Protein AF-A0A940L3U6-F1 (afdb_monomer_lite)

pLDDT: mean 79.15, std 12.17, range [39.91, 93.69]

Sequence (191 aa):
ALVDNRSVLNLANWAHHLMRVGHKTNSAVISEDVLGKTLHYITNPPLFEKAQNIEFEDFCEAWKKIVFKLFGKNHDSEFQKIISELQWLNTQLKSEEKLERTAGFIPTIYLTQTEIDWTMAVQQAAEENLEMPKYPLSRGPQKPRLIDLYRTVQLYRIVQTTKLPEFIKHRDNIKATILDRCRGLLRDKAS

Structure (mmCIF, N/CA/C/O backbone):
data_AF-A0A940L3U6-F1
#
_entry.id   AF-A0A940L3U6-F1
#
loop_
_atom_site.group_PDB
_atom_site.id
_atom_site.type_symbol
_atom_site.label_atom_id
_atom_site.label_alt_id
_atom_site.label_comp_id
_atom_site.label_asym_id
_atom_site.label_entity_id
_atom_site.label_seq_id
_atom_site.pdbx_PDB_ins_code
_atom_site.Cartn_x
_atom_site.Cartn_y
_atom_site.Cartn_z
_atom_site.occupancy
_atom_site.B_iso_or_equiv
_atom_site.auth_seq_id
_atom_site.auth_comp_id
_atom_site.auth_asym_id
_atom_site.auth_atom_id
_atom_site.pdbx_PDB_model_num
ATOM 1 N N . ALA A 1 1 ? -21.958 9.021 -2.728 1.00 49.59 1 ALA A N 1
ATOM 2 C CA . ALA A 1 1 ? -22.062 7.592 -3.083 1.00 49.59 1 ALA A CA 1
ATOM 3 C C . ALA A 1 1 ? -21.870 6.789 -1.803 1.00 49.59 1 ALA A C 1
ATOM 5 O O . ALA A 1 1 ? -20.952 7.125 -1.066 1.00 49.59 1 ALA A O 1
ATOM 6 N N . LEU A 1 2 ? -22.736 5.817 -1.495 1.00 59.50 2 LEU A N 1
ATOM 7 C CA . LEU A 1 2 ? -22.517 4.930 -0.345 1.00 59.50 2 LEU A CA 1
ATOM 8 C C . LEU A 1 2 ? -21.296 4.055 -0.641 1.00 59.50 2 LEU A C 1
ATOM 10 O O . LEU A 1 2 ? -21.260 3.384 -1.672 1.00 59.50 2 LEU A O 1
ATOM 14 N N . VAL A 1 3 ? -20.290 4.104 0.229 1.00 64.25 3 VAL A N 1
ATOM 15 C CA . VAL A 1 3 ? -19.119 3.233 0.111 1.00 64.25 3 VAL A CA 1
ATOM 16 C C . VAL A 1 3 ? -19.552 1.816 0.477 1.00 64.25 3 VAL A C 1
ATOM 18 O O . VAL A 1 3 ? -20.099 1.582 1.551 1.00 64.25 3 VAL A O 1
ATOM 21 N N . ASP A 1 4 ? -19.336 0.876 -0.437 1.00 77.00 4 ASP A N 1
ATOM 22 C CA . ASP A 1 4 ? -19.675 -0.531 -0.243 1.00 77.00 4 ASP A CA 1
ATOM 23 C C . ASP A 1 4 ? -18.849 -1.150 0.905 1.00 77.00 4 ASP A C 1
ATOM 25 O O . ASP A 1 4 ? -17.617 -1.085 0.911 1.00 77.00 4 ASP A O 1
ATOM 29 N N . ASN A 1 5 ? -19.524 -1.795 1.863 1.00 74.00 5 ASN A N 1
ATOM 30 C CA . ASN A 1 5 ? -18.895 -2.423 3.031 1.00 74.00 5 ASN A CA 1
ATOM 31 C C . ASN A 1 5 ? -17.859 -3.488 2.646 1.00 74.00 5 ASN A C 1
ATOM 33 O O . ASN A 1 5 ? -16.851 -3.647 3.335 1.00 74.00 5 ASN A O 1
ATOM 37 N N . ARG A 1 6 ? -18.064 -4.203 1.533 1.00 73.56 6 ARG A N 1
ATOM 38 C CA . ARG A 1 6 ? -17.085 -5.187 1.054 1.00 73.56 6 ARG A CA 1
ATOM 39 C C . ARG A 1 6 ? -15.801 -4.507 0.582 1.00 73.56 6 ARG A C 1
ATOM 41 O O . ARG A 1 6 ? -14.710 -5.029 0.797 1.00 73.56 6 ARG A O 1
ATOM 48 N N . SER A 1 7 ? -15.921 -3.328 -0.020 1.00 74.12 7 SER A N 1
ATOM 49 C CA . SER A 1 7 ? -14.780 -2.510 -0.430 1.00 74.12 7 SER A CA 1
ATOM 50 C C . SER A 1 7 ? -13.989 -1.989 0.776 1.00 74.12 7 SER A C 1
ATOM 52 O O . SER A 1 7 ? -12.760 -2.028 0.749 1.00 74.12 7 SER A O 1
ATOM 54 N N . VAL A 1 8 ? -14.674 -1.601 1.859 1.00 79.12 8 VAL A N 1
ATOM 55 C CA . VAL A 1 8 ? -14.033 -1.219 3.132 1.00 79.12 8 VAL A CA 1
ATOM 56 C C . VAL A 1 8 ? -13.253 -2.387 3.737 1.00 79.12 8 VAL A C 1
ATOM 58 O O . VAL A 1 8 ? -12.093 -2.219 4.109 1.00 79.12 8 VAL A O 1
ATOM 61 N N . LEU A 1 9 ? -13.859 -3.576 3.786 1.00 78.25 9 LEU A N 1
ATOM 62 C CA . LEU A 1 9 ? -13.222 -4.771 4.341 1.00 78.25 9 LEU A CA 1
ATOM 63 C C . LEU A 1 9 ? -11.972 -5.174 3.543 1.00 78.25 9 LEU A C 1
ATOM 65 O O . LEU A 1 9 ? -10.916 -5.416 4.119 1.00 78.25 9 LEU A O 1
ATOM 69 N N . ASN A 1 10 ? -12.061 -5.176 2.210 1.00 72.44 10 ASN A N 1
ATOM 70 C CA . ASN A 1 10 ? -10.918 -5.497 1.351 1.00 72.44 10 ASN A CA 1
ATOM 71 C C . ASN A 1 10 ? -9.758 -4.512 1.556 1.00 72.44 10 ASN A C 1
ATOM 73 O O . ASN A 1 10 ? -8.598 -4.921 1.601 1.00 72.44 10 ASN A O 1
ATOM 77 N N . LEU A 1 11 ? -10.064 -3.218 1.694 1.00 78.62 11 LEU A N 1
ATOM 78 C CA . LEU A 1 11 ? -9.050 -2.189 1.907 1.00 78.62 11 LEU A CA 1
ATOM 79 C C . LEU A 1 11 ? -8.413 -2.304 3.298 1.00 78.62 11 LEU A C 1
ATOM 81 O O . LEU A 1 11 ? -7.196 -2.169 3.411 1.00 78.62 11 LEU A O 1
ATOM 85 N N . ALA A 1 12 ? -9.199 -2.631 4.327 1.00 84.50 12 ALA A N 1
ATOM 86 C CA . ALA A 1 12 ? -8.697 -2.906 5.672 1.00 84.50 12 ALA A CA 1
ATOM 87 C C . ALA A 1 12 ? -7.759 -4.123 5.700 1.00 84.50 12 ALA A C 1
ATOM 89 O O . ALA A 1 12 ? -6.659 -4.025 6.242 1.00 84.50 12 ALA A O 1
ATOM 90 N N . ASN A 1 13 ? -8.150 -5.231 5.061 1.00 78.44 13 ASN A N 1
ATOM 91 C CA . ASN A 1 13 ? -7.330 -6.444 4.970 1.00 78.44 13 ASN A CA 1
ATOM 92 C C . ASN A 1 13 ? -6.010 -6.172 4.248 1.00 78.44 13 ASN A C 1
ATOM 94 O O . ASN A 1 13 ? -4.938 -6.602 4.679 1.00 78.44 13 ASN A O 1
ATOM 98 N N . TRP A 1 14 ? -6.072 -5.412 3.154 1.00 80.06 14 TRP A N 1
ATOM 99 C CA . TRP A 1 14 ? -4.885 -5.048 2.396 1.00 80.06 14 TRP A CA 1
ATOM 100 C C . TRP A 1 14 ? -3.947 -4.140 3.196 1.00 80.06 14 TRP A C 1
ATOM 102 O O . TRP A 1 14 ? -2.754 -4.429 3.297 1.00 80.06 14 TRP A O 1
ATOM 112 N N . ALA A 1 15 ? -4.483 -3.090 3.822 1.00 83.94 15 ALA A N 1
ATOM 113 C CA . ALA A 1 15 ? -3.712 -2.184 4.666 1.00 83.94 15 ALA A CA 1
ATOM 114 C C . ALA A 1 15 ? -3.079 -2.924 5.856 1.00 83.94 15 ALA A C 1
ATOM 116 O O . ALA A 1 15 ? -1.876 -2.793 6.077 1.00 83.94 15 ALA A O 1
ATOM 117 N N . HIS A 1 16 ? -3.839 -3.777 6.551 1.00 86.19 16 HIS A N 1
ATOM 118 C CA . HIS A 1 16 ? -3.328 -4.620 7.633 1.00 86.19 16 HIS A CA 1
ATOM 119 C C . HIS A 1 16 ? -2.130 -5.450 7.170 1.00 86.19 16 HIS A C 1
ATOM 121 O O . HIS A 1 16 ? -1.065 -5.420 7.791 1.00 86.19 16 HIS A O 1
ATOM 127 N N . HIS A 1 17 ? -2.284 -6.166 6.054 1.00 78.56 17 HIS A N 1
ATOM 128 C CA . HIS A 1 17 ? -1.232 -7.027 5.536 1.00 78.56 17 HIS A CA 1
ATOM 129 C C . HIS A 1 17 ? 0.027 -6.236 5.167 1.00 78.56 17 HIS A C 1
ATOM 131 O O . HIS A 1 17 ? 1.130 -6.627 5.554 1.00 78.56 17 HIS A O 1
ATOM 137 N N . LEU A 1 18 ? -0.125 -5.111 4.463 1.00 78.81 18 LEU A N 1
ATOM 138 C CA . LEU A 1 18 ? 1.002 -4.268 4.068 1.00 78.81 18 LEU A CA 1
ATOM 139 C C . LEU A 1 18 ? 1.742 -3.691 5.271 1.00 78.81 18 LEU A C 1
ATOM 141 O O . LEU A 1 18 ? 2.969 -3.733 5.304 1.00 78.81 18 LEU A O 1
ATOM 145 N N . MET A 1 19 ? 1.018 -3.202 6.276 1.00 82.50 19 MET A N 1
ATOM 146 C CA . MET A 1 19 ? 1.622 -2.632 7.480 1.00 82.50 19 MET A CA 1
ATOM 147 C C . MET A 1 19 ? 2.313 -3.709 8.315 1.00 82.50 19 MET A C 1
ATOM 149 O O . MET A 1 19 ? 3.432 -3.501 8.786 1.00 82.50 19 MET A O 1
ATOM 153 N N . ARG A 1 20 ? 1.702 -4.895 8.426 1.00 82.69 20 ARG A N 1
ATOM 154 C CA . ARG A 1 20 ? 2.285 -6.051 9.115 1.00 82.69 20 ARG A CA 1
ATOM 155 C C . ARG A 1 20 ? 3.585 -6.503 8.458 1.00 82.69 20 ARG A C 1
ATOM 157 O O . ARG A 1 20 ? 4.574 -6.734 9.148 1.00 82.69 20 ARG A O 1
ATOM 164 N N . VAL A 1 21 ? 3.595 -6.635 7.130 1.00 73.88 21 VAL A N 1
ATOM 165 C CA . VAL A 1 21 ? 4.774 -7.082 6.372 1.00 73.88 21 VAL A CA 1
ATOM 166 C C . VAL A 1 21 ? 5.853 -5.997 6.330 1.00 73.88 21 VAL A C 1
ATOM 168 O O . VAL A 1 21 ? 7.021 -6.304 6.563 1.00 73.88 21 VAL A O 1
ATOM 171 N N . GLY A 1 22 ? 5.475 -4.740 6.083 1.00 69.25 22 GLY A N 1
ATOM 172 C CA . GLY A 1 22 ? 6.397 -3.607 5.971 1.00 69.25 22 GLY A CA 1
ATOM 173 C C . GLY A 1 22 ? 7.111 -3.287 7.283 1.00 69.25 22 GLY A C 1
ATOM 174 O O . GLY A 1 22 ? 8.338 -3.233 7.315 1.00 69.25 22 GLY A O 1
ATOM 175 N N . HIS A 1 23 ? 6.364 -3.169 8.382 1.00 69.69 23 HIS A N 1
ATOM 176 C CA . HIS A 1 23 ? 6.933 -2.863 9.700 1.00 69.69 23 HIS A CA 1
ATOM 177 C C . HIS A 1 23 ? 7.332 -4.102 10.506 1.00 69.69 23 HIS A C 1
ATOM 179 O O . HIS A 1 23 ? 7.820 -3.965 11.628 1.00 69.69 23 HIS A O 1
ATOM 185 N N . LYS A 1 24 ? 7.103 -5.314 9.978 1.00 76.44 24 LYS A N 1
ATOM 186 C CA . LYS A 1 24 ? 7.325 -6.586 10.690 1.00 76.44 24 LYS A CA 1
ATOM 187 C C . LYS A 1 24 ? 6.708 -6.583 12.097 1.00 76.44 24 LYS A C 1
ATOM 189 O O . LYS A 1 24 ? 7.297 -7.105 13.041 1.00 76.44 24 LYS A O 1
ATOM 194 N N . THR A 1 25 ? 5.534 -5.968 12.238 1.00 74.44 25 THR A N 1
ATOM 195 C CA . THR A 1 25 ? 4.829 -5.807 13.517 1.00 74.44 25 THR A CA 1
ATOM 196 C C . THR A 1 25 ? 3.483 -6.512 13.480 1.00 74.44 25 THR A C 1
ATOM 198 O O . THR A 1 25 ? 2.797 -6.482 12.465 1.00 74.44 25 THR A O 1
ATOM 201 N N . ASN A 1 26 ? 3.087 -7.110 14.602 1.00 79.25 26 ASN A N 1
ATOM 202 C CA . ASN A 1 26 ? 1.756 -7.686 14.807 1.00 79.25 26 ASN A CA 1
ATOM 203 C C . ASN A 1 26 ? 0.913 -6.815 15.751 1.00 79.25 26 ASN A C 1
ATOM 205 O O . ASN A 1 26 ? 0.099 -7.332 16.514 1.00 79.25 26 ASN A O 1
ATOM 209 N N . SER A 1 27 ? 1.144 -5.499 15.745 1.00 84.56 27 SER A N 1
ATOM 210 C CA . SER A 1 27 ? 0.432 -4.581 16.630 1.00 84.56 27 SER A CA 1
ATOM 211 C C . SER A 1 27 ? -1.085 -4.690 16.474 1.00 84.56 27 SER A C 1
ATOM 213 O O . SER A 1 27 ? -1.620 -4.700 15.363 1.00 84.56 27 SER A O 1
ATOM 215 N N . ALA A 1 28 ? -1.791 -4.678 17.605 1.00 88.19 28 ALA A N 1
ATOM 216 C CA . ALA A 1 28 ? -3.248 -4.638 17.631 1.00 88.19 28 ALA A CA 1
ATOM 217 C C . ALA A 1 28 ? -3.806 -3.382 16.936 1.00 88.19 28 ALA A C 1
ATOM 219 O O . ALA A 1 28 ? -4.904 -3.431 16.375 1.00 88.19 28 ALA A O 1
ATOM 220 N N . VAL A 1 29 ? -3.044 -2.279 16.911 1.00 90.56 29 VAL A N 1
ATOM 221 C CA . VAL A 1 29 ? -3.500 -1.000 16.341 1.00 90.56 29 VAL A CA 1
ATOM 222 C C . VAL A 1 29 ? -3.630 -1.037 14.821 1.00 90.56 29 VAL A C 1
ATOM 224 O O . VAL A 1 29 ? -4.413 -0.269 14.275 1.00 90.56 29 VAL A O 1
ATOM 227 N N . ILE A 1 30 ? -2.912 -1.940 14.143 1.00 90.50 30 ILE A N 1
ATOM 228 C CA . ILE A 1 30 ? -2.982 -2.125 12.683 1.00 90.50 30 ILE A CA 1
ATOM 229 C C . ILE A 1 30 ? -3.864 -3.308 12.282 1.00 90.50 30 ILE A C 1
ATOM 231 O O . ILE A 1 30 ? -3.811 -3.736 11.133 1.00 90.50 30 ILE A O 1
ATOM 235 N N . SER A 1 31 ? -4.612 -3.902 13.215 1.00 90.88 31 SER A N 1
ATOM 236 C CA . SER A 1 31 ? -5.468 -5.054 12.914 1.00 90.88 31 SER A CA 1
ATOM 237 C C . SER A 1 31 ? -6.564 -4.708 11.901 1.00 90.88 31 SER A C 1
ATOM 239 O O . SER A 1 31 ? -7.015 -3.564 11.815 1.00 90.88 31 SER A O 1
ATOM 241 N N . GLU A 1 32 ? -7.016 -5.719 11.156 1.00 89.75 32 GLU A N 1
ATOM 242 C CA . GLU A 1 32 ? -8.089 -5.585 10.161 1.00 89.75 32 GLU A CA 1
ATOM 243 C C . GLU A 1 32 ? -9.356 -4.967 10.767 1.00 89.75 32 GLU A C 1
ATOM 245 O O . GLU A 1 32 ? -9.959 -4.087 10.159 1.00 89.75 32 GLU A O 1
ATOM 250 N N . ASP A 1 33 ? -9.719 -5.349 11.998 1.00 89.56 33 ASP A N 1
ATOM 251 C CA . ASP A 1 33 ? -10.872 -4.790 12.717 1.00 89.56 33 ASP A CA 1
ATOM 252 C C . ASP A 1 33 ? -10.704 -3.292 13.012 1.00 89.56 33 ASP A C 1
ATOM 254 O O . ASP A 1 33 ? -11.612 -2.497 12.767 1.00 89.56 33 ASP A O 1
ATOM 258 N N . VAL A 1 34 ? -9.531 -2.878 13.502 1.00 92.56 34 VAL A N 1
ATOM 259 C CA . VAL A 1 34 ? -9.261 -1.470 13.827 1.00 92.56 34 VAL A CA 1
ATOM 260 C C . VAL A 1 34 ? -9.267 -0.611 12.564 1.00 92.56 34 VAL A C 1
ATOM 262 O O . VAL A 1 34 ? -9.885 0.459 12.543 1.00 92.56 34 VAL A O 1
ATOM 265 N N . LEU A 1 35 ? -8.618 -1.082 11.499 1.00 92.62 35 LEU A N 1
ATOM 266 C CA . LEU A 1 35 ? -8.591 -0.390 10.212 1.00 92.62 35 LEU A CA 1
ATOM 267 C C . LEU A 1 35 ? -9.985 -0.358 9.576 1.00 92.62 35 LEU A C 1
ATOM 269 O O . LEU A 1 35 ? -10.417 0.694 9.114 1.00 92.62 35 LEU A O 1
ATOM 273 N N . GLY A 1 36 ? -10.736 -1.458 9.637 1.00 91.19 36 GLY A N 1
ATOM 274 C CA . GLY A 1 36 ? -12.116 -1.534 9.158 1.00 91.19 36 GLY A CA 1
ATOM 275 C C . GLY A 1 36 ? -13.038 -0.552 9.881 1.00 91.19 36 GLY A C 1
ATOM 276 O O . GLY A 1 36 ? -13.758 0.204 9.231 1.00 91.19 36 GLY A O 1
ATOM 277 N N . LYS A 1 37 ? -12.964 -0.480 11.216 1.00 92.38 37 LYS A N 1
ATOM 278 C CA . LYS A 1 37 ? -13.711 0.503 12.024 1.00 92.38 37 LYS A CA 1
ATOM 279 C C . LYS A 1 37 ? -13.336 1.940 11.685 1.00 92.38 37 LYS A C 1
ATOM 281 O O . LYS A 1 37 ? -14.213 2.796 11.616 1.00 92.38 37 LYS A O 1
ATOM 286 N N . THR A 1 38 ? -12.054 2.196 11.445 1.00 92.38 38 THR A N 1
ATOM 287 C CA . THR A 1 38 ? -11.556 3.521 11.053 1.00 92.38 38 THR A CA 1
ATOM 288 C C . THR A 1 38 ? -12.100 3.934 9.689 1.00 92.38 38 THR A C 1
ATOM 290 O O . THR A 1 38 ? -12.651 5.021 9.542 1.00 92.38 38 THR A O 1
ATOM 293 N N . LEU A 1 39 ? -12.006 3.049 8.697 1.00 90.25 39 LEU A N 1
ATOM 294 C CA . LEU A 1 39 ? -12.515 3.288 7.348 1.00 90.25 39 LEU A CA 1
ATOM 295 C C . LEU A 1 39 ? -14.038 3.442 7.334 1.00 90.25 39 LEU A C 1
ATOM 297 O O . LEU A 1 39 ? -14.572 4.306 6.640 1.00 90.25 39 LEU A O 1
ATOM 301 N N . HIS A 1 40 ? -14.751 2.645 8.128 1.00 88.88 40 HIS A N 1
ATOM 302 C CA . HIS A 1 40 ? -16.195 2.780 8.274 1.00 88.88 40 HIS A CA 1
ATOM 303 C C . HIS A 1 40 ? -16.575 4.136 8.880 1.00 88.88 40 HIS A C 1
ATOM 305 O O . HIS A 1 40 ? -17.500 4.780 8.395 1.00 88.88 40 HIS A O 1
ATOM 311 N N . TYR A 1 41 ? -15.826 4.598 9.884 1.00 88.81 41 TYR A N 1
ATOM 312 C CA . TYR A 1 41 ? -16.036 5.894 10.522 1.00 88.81 41 TYR A CA 1
ATOM 313 C C . TYR A 1 41 ? -15.874 7.065 9.545 1.00 88.81 41 TYR A C 1
ATOM 315 O O . TYR A 1 41 ? -16.750 7.916 9.467 1.00 88.81 41 TYR A O 1
ATOM 323 N N . ILE A 1 42 ? -14.799 7.094 8.751 1.00 87.75 42 ILE A N 1
ATOM 324 C CA . ILE A 1 42 ? -14.567 8.191 7.791 1.00 87.75 42 ILE A CA 1
ATOM 325 C C . ILE A 1 42 ? -15.521 8.152 6.588 1.00 87.75 42 ILE A C 1
ATOM 327 O O . ILE A 1 42 ? -15.746 9.172 5.945 1.00 87.75 42 ILE A O 1
ATOM 331 N N . THR A 1 43 ? -16.075 6.979 6.262 1.00 84.19 43 THR A N 1
ATOM 332 C CA . THR A 1 43 ? -17.036 6.816 5.156 1.00 84.19 43 THR A CA 1
ATOM 333 C C . THR A 1 43 ? -18.486 6.995 5.595 1.00 84.19 43 THR A C 1
ATOM 335 O O . THR A 1 43 ? -19.341 7.269 4.756 1.00 84.19 43 THR A O 1
ATOM 338 N N . ASN A 1 44 ? -18.756 6.888 6.898 1.00 83.25 44 ASN A N 1
ATOM 339 C CA . ASN A 1 44 ? -20.052 7.137 7.526 1.00 83.25 44 ASN A CA 1
ATOM 340 C C . ASN A 1 44 ? -19.873 8.054 8.751 1.00 83.25 44 ASN A C 1
ATOM 342 O O . ASN A 1 44 ? -20.153 7.636 9.881 1.00 83.25 44 ASN A O 1
ATOM 346 N N . PRO A 1 45 ? -19.368 9.287 8.552 1.00 81.19 45 PRO A N 1
ATOM 347 C CA . PRO A 1 45 ? -19.080 10.181 9.659 1.00 81.19 45 PRO A CA 1
ATOM 348 C C . PRO A 1 45 ? -20.373 10.646 10.347 1.00 81.19 45 PRO A C 1
ATOM 350 O O . PRO A 1 45 ? -21.425 10.746 9.703 1.00 81.19 45 PRO A O 1
ATOM 353 N N . PRO A 1 46 ? -20.324 10.965 11.653 1.00 80.56 46 PRO A N 1
ATOM 354 C CA . PRO A 1 46 ? -21.423 11.639 12.339 1.00 80.56 46 PRO A CA 1
ATOM 355 C C . PRO A 1 46 ? -21.808 12.958 11.648 1.00 80.56 46 PRO A C 1
ATOM 357 O O . PRO A 1 46 ? -20.976 13.591 11.006 1.00 80.56 46 PRO A O 1
ATOM 360 N N . LEU A 1 47 ? -23.047 13.427 11.847 1.00 75.62 47 LEU A N 1
ATOM 361 C CA . LEU A 1 47 ? -23.606 14.618 11.174 1.00 75.62 47 LEU A CA 1
ATOM 362 C C . LEU A 1 47 ? -22.777 15.910 11.323 1.00 75.62 47 LEU A C 1
ATOM 364 O O . LEU A 1 47 ? -22.930 16.828 10.524 1.00 75.62 47 LEU A O 1
ATOM 368 N N . PHE A 1 48 ? -21.938 15.999 12.354 1.00 77.56 48 PHE A N 1
ATOM 369 C CA . PHE A 1 48 ? -21.095 17.157 12.660 1.00 77.56 48 PHE A CA 1
ATOM 370 C C . PHE A 1 48 ? -19.645 17.007 12.174 1.00 77.56 48 PHE A C 1
ATOM 372 O O . PHE A 1 48 ? -18.833 17.899 12.406 1.00 77.56 48 PHE A O 1
ATOM 379 N N . GLU A 1 49 ? -19.301 15.890 11.533 1.00 78.25 49 GLU A N 1
ATOM 380 C CA . GLU A 1 49 ? -17.963 15.646 11.005 1.00 78.25 49 GLU A CA 1
ATOM 381 C C . GLU A 1 49 ? -17.912 15.762 9.480 1.00 78.25 49 GLU A C 1
ATOM 383 O O . GLU A 1 49 ? -18.912 15.687 8.763 1.00 78.25 49 GLU A O 1
ATOM 388 N N . LYS A 1 50 ? -16.699 15.992 8.984 1.00 76.44 50 LYS A N 1
ATOM 389 C CA . LYS A 1 50 ? -16.407 16.212 7.573 1.00 76.44 50 LYS A CA 1
ATOM 390 C C . LYS A 1 50 ? -16.785 14.971 6.754 1.00 76.44 50 LYS A C 1
ATOM 392 O O . LYS A 1 50 ? -16.226 13.901 6.953 1.00 76.44 50 LYS A O 1
ATOM 397 N N . ALA A 1 51 ? -17.712 15.132 5.809 1.00 73.25 51 ALA A N 1
ATOM 398 C CA . ALA A 1 51 ? -18.197 14.048 4.944 1.00 73.25 51 ALA A CA 1
ATOM 399 C C . ALA A 1 51 ? -17.574 14.030 3.535 1.00 73.25 51 ALA A C 1
ATOM 401 O O . ALA A 1 51 ? -17.835 13.121 2.749 1.00 73.25 51 ALA A O 1
ATOM 402 N N . GLN A 1 52 ? -16.789 15.050 3.181 1.00 74.94 52 GLN A N 1
ATOM 403 C CA . GLN A 1 52 ? -16.189 15.216 1.853 1.00 74.94 52 GLN A CA 1
ATOM 404 C C . GLN A 1 52 ? -14.763 15.747 1.968 1.00 74.94 52 GLN A C 1
ATOM 406 O O . GLN A 1 52 ? -14.415 16.361 2.971 1.00 74.94 52 GLN A O 1
ATOM 411 N N . ASN A 1 53 ? -13.958 15.557 0.918 1.00 79.62 53 ASN A N 1
ATOM 412 C CA . ASN A 1 53 ? -12.548 15.963 0.873 1.00 79.62 53 ASN A CA 1
ATOM 413 C C . ASN A 1 53 ? -11.718 15.346 2.008 1.00 79.62 53 ASN A C 1
ATOM 415 O O . ASN A 1 53 ? -10.894 16.037 2.596 1.00 79.62 53 ASN A O 1
ATOM 419 N N . ILE A 1 54 ? -11.982 14.081 2.352 1.00 82.06 54 ILE A N 1
ATOM 420 C CA . ILE A 1 54 ? -11.238 13.351 3.384 1.00 82.06 54 ILE A CA 1
ATOM 421 C C . ILE A 1 54 ? -9.754 13.331 3.004 1.00 82.06 54 ILE A C 1
ATOM 423 O O . ILE A 1 54 ? -9.390 12.831 1.938 1.00 82.06 54 ILE A O 1
ATOM 427 N N . GLU A 1 55 ? -8.919 13.890 3.869 1.00 86.06 55 GLU A N 1
ATOM 428 C CA . GLU A 1 55 ? -7.469 13.922 3.722 1.00 86.06 55 GLU A CA 1
ATOM 429 C C . GLU A 1 55 ? -6.813 12.830 4.573 1.00 86.06 55 GLU A C 1
ATOM 431 O O . GLU A 1 55 ? -7.443 12.161 5.395 1.00 86.06 55 GLU A O 1
ATOM 436 N N . PHE A 1 56 ? -5.514 12.631 4.365 1.00 85.31 56 PHE A N 1
ATOM 437 C CA . PHE A 1 56 ? -4.743 11.649 5.122 1.00 85.31 56 PHE A CA 1
ATOM 438 C C . PHE A 1 56 ? -4.771 11.946 6.631 1.00 85.31 56 PHE A C 1
ATOM 440 O O . PHE A 1 56 ? -4.875 11.041 7.457 1.00 85.31 56 PHE A O 1
ATOM 447 N N . GLU A 1 57 ? -4.738 13.223 6.988 1.00 88.81 57 GLU A N 1
ATOM 448 C CA . GLU A 1 57 ? -4.797 13.710 8.357 1.00 88.81 57 GLU A CA 1
ATOM 449 C C . GLU A 1 57 ? -6.142 13.359 9.027 1.00 88.81 57 GLU A C 1
ATOM 451 O O . GLU A 1 57 ? -6.144 12.894 10.169 1.00 88.81 57 GLU A O 1
ATOM 456 N N . ASP A 1 58 ? -7.261 13.445 8.293 1.00 87.75 58 ASP A N 1
ATOM 457 C CA . ASP A 1 58 ? -8.588 13.029 8.775 1.00 87.75 58 ASP A CA 1
ATOM 458 C C . ASP A 1 58 ? -8.609 11.521 9.110 1.00 87.75 58 ASP A C 1
ATOM 460 O O . ASP A 1 58 ? -9.167 11.097 10.128 1.00 87.75 58 ASP A O 1
ATOM 464 N N . PHE A 1 59 ? -7.948 10.696 8.286 1.00 89.88 59 PHE A N 1
ATOM 465 C CA . PHE A 1 59 ? -7.776 9.268 8.564 1.00 89.88 59 PHE A CA 1
ATOM 466 C C . PHE A 1 59 ? -6.944 9.030 9.831 1.00 89.88 59 PHE A C 1
ATOM 468 O O . PHE A 1 59 ? -7.344 8.229 10.677 1.00 89.88 59 PHE A O 1
ATOM 475 N N . CYS A 1 60 ? -5.815 9.726 9.999 1.00 91.25 60 CYS A N 1
ATOM 476 C CA . CYS A 1 60 ? -4.971 9.593 11.189 1.00 91.25 60 CYS A CA 1
ATOM 477 C C . CYS A 1 60 ? -5.727 9.932 12.482 1.00 91.25 60 CYS A C 1
ATOM 479 O O . CYS A 1 60 ? -5.594 9.221 13.483 1.00 91.25 60 CYS A O 1
ATOM 481 N N . GLU A 1 61 ? -6.539 10.990 12.466 1.00 90.62 61 GLU A N 1
ATOM 482 C CA . GLU A 1 61 ? -7.361 11.380 13.611 1.00 90.62 61 GLU A CA 1
ATOM 483 C C . GLU A 1 61 ? -8.447 10.350 13.925 1.00 90.62 61 GLU A C 1
ATOM 485 O O . GLU A 1 61 ? -8.589 9.935 15.081 1.00 90.62 61 GLU A O 1
ATOM 490 N N . ALA A 1 62 ? -9.184 9.895 12.908 1.00 92.00 62 ALA A N 1
ATOM 491 C CA . ALA A 1 62 ? -10.185 8.844 13.065 1.00 92.00 62 ALA A CA 1
ATOM 492 C C . ALA A 1 62 ? -9.555 7.560 13.621 1.00 92.00 62 ALA A C 1
ATOM 494 O O . ALA A 1 62 ? -10.080 6.958 14.561 1.00 92.00 62 ALA A O 1
ATOM 495 N N . TRP A 1 63 ? -8.387 7.179 13.108 1.00 93.69 63 TRP A N 1
ATOM 496 C CA . TRP A 1 63 ? -7.680 5.989 13.556 1.00 93.69 63 TRP A CA 1
ATOM 497 C C . TRP A 1 63 ? -7.262 6.105 15.021 1.00 93.69 63 TRP A C 1
ATOM 499 O O . TRP A 1 63 ? -7.498 5.186 15.809 1.00 93.69 63 TRP A O 1
ATOM 509 N N . LYS A 1 64 ? -6.742 7.272 15.426 1.00 92.50 64 LYS A N 1
ATOM 510 C CA . LYS A 1 64 ? -6.393 7.554 16.824 1.00 92.50 64 LYS A CA 1
ATOM 511 C C . LYS A 1 64 ? -7.611 7.445 17.736 1.00 92.50 64 LYS A C 1
ATOM 513 O O . LYS A 1 64 ? -7.524 6.808 18.785 1.00 92.50 64 LYS A O 1
ATOM 518 N N . LYS A 1 65 ? -8.754 8.019 17.332 1.00 91.12 65 LYS A N 1
ATOM 519 C CA . LYS A 1 65 ? -10.024 7.917 18.074 1.00 91.12 65 LYS A CA 1
ATOM 520 C C . LYS A 1 65 ? -10.427 6.452 18.272 1.00 91.12 65 LYS A C 1
ATOM 522 O O . LYS A 1 65 ? -10.7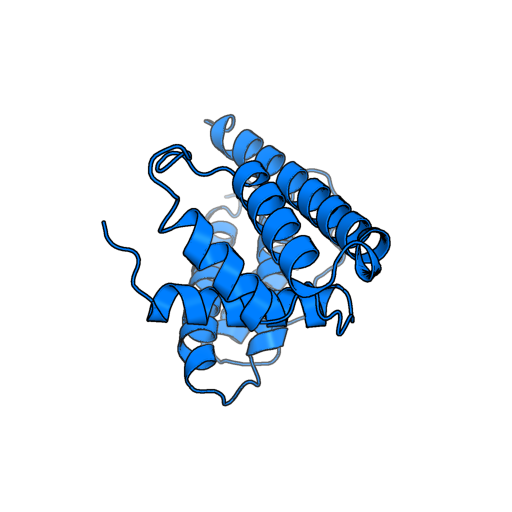58 6.065 19.392 1.00 91.12 65 LYS A O 1
ATOM 527 N N . ILE A 1 66 ? -10.368 5.630 17.222 1.00 93.31 66 ILE A N 1
ATOM 528 C CA . ILE A 1 66 ? -10.730 4.206 17.291 1.00 93.31 66 ILE A CA 1
ATOM 529 C C . ILE A 1 66 ? -9.757 3.415 18.173 1.00 93.31 66 ILE A C 1
ATOM 531 O O . ILE A 1 66 ? -10.203 2.681 19.054 1.00 93.31 66 ILE A O 1
ATOM 535 N N . VAL A 1 67 ? -8.445 3.594 17.999 1.00 92.44 67 VAL A N 1
ATOM 536 C CA . VAL A 1 67 ? -7.418 2.920 18.813 1.00 92.44 67 VAL A CA 1
ATOM 537 C C . VAL A 1 67 ? -7.578 3.276 20.290 1.00 92.44 67 VAL A C 1
ATOM 539 O O . VAL A 1 67 ? -7.598 2.384 21.135 1.00 92.44 67 VAL A O 1
ATOM 542 N N . PHE A 1 68 ? -7.771 4.558 20.613 1.00 91.94 68 PHE A N 1
ATOM 543 C CA . PHE A 1 68 ? -7.953 5.002 21.997 1.00 91.94 68 PHE A CA 1
ATOM 544 C C . PHE A 1 68 ? -9.270 4.506 22.593 1.00 91.94 68 PHE A C 1
ATOM 546 O O . PHE A 1 68 ? -9.314 4.160 23.772 1.00 91.94 68 PHE A O 1
ATOM 553 N N . LYS A 1 69 ? -10.337 4.427 21.790 1.00 91.88 69 LYS A N 1
ATOM 554 C CA . LYS A 1 69 ? -11.620 3.863 22.222 1.00 91.88 69 LYS A CA 1
ATOM 555 C C . LYS A 1 69 ? -11.511 2.373 22.554 1.00 91.88 69 LYS A C 1
ATOM 557 O O . LYS A 1 69 ? -12.177 1.921 23.479 1.00 91.88 69 LYS A O 1
ATOM 562 N N . LEU A 1 70 ? -10.710 1.616 21.803 1.00 91.25 70 LEU A N 1
ATOM 563 C CA . LEU A 1 70 ? -10.582 0.165 21.969 1.00 91.25 70 LEU A CA 1
ATOM 564 C C . LEU A 1 70 ? -9.552 -0.234 23.030 1.00 91.25 70 LEU A C 1
ATOM 566 O O . LEU A 1 70 ? -9.788 -1.183 23.771 1.00 91.25 70 LEU A O 1
ATOM 570 N N . PHE A 1 71 ? -8.428 0.478 23.115 1.00 90.81 71 PHE A N 1
ATOM 571 C CA . PHE A 1 71 ? -7.281 0.056 23.927 1.00 90.81 71 PHE A CA 1
ATOM 572 C C . PHE A 1 71 ? -6.791 1.114 24.927 1.00 90.81 71 PHE A C 1
ATOM 574 O O . PHE A 1 71 ? -5.803 0.893 25.633 1.00 90.81 71 PHE A O 1
ATOM 581 N N . GLY A 1 72 ? -7.443 2.277 24.996 1.00 87.12 72 GLY A N 1
ATOM 582 C CA . GLY A 1 72 ? -6.963 3.407 25.788 1.00 87.12 72 GLY A CA 1
ATOM 583 C C . GLY A 1 72 ? -5.608 3.922 25.292 1.00 87.12 72 GLY A C 1
ATOM 584 O O . GLY A 1 72 ? -5.270 3.824 24.114 1.00 87.12 72 GLY A O 1
ATOM 585 N N . LYS A 1 73 ? -4.800 4.470 26.206 1.00 88.50 73 LYS A N 1
ATOM 586 C CA . LYS A 1 73 ? -3.469 5.022 25.885 1.00 88.50 73 LYS A CA 1
ATOM 587 C C . LYS A 1 73 ? -2.349 3.972 25.861 1.00 88.50 73 LYS A C 1
ATOM 589 O O . LYS A 1 73 ? -1.196 4.323 25.636 1.00 88.50 73 LYS A O 1
ATOM 594 N N . ASN A 1 74 ? -2.673 2.695 26.068 1.00 84.19 74 ASN A N 1
ATOM 595 C CA . ASN A 1 74 ? -1.683 1.624 26.235 1.00 84.19 74 ASN A CA 1
ATOM 596 C C . ASN A 1 74 ? -0.819 1.396 24.985 1.00 84.19 74 ASN A C 1
ATOM 598 O O . ASN A 1 74 ? 0.318 0.952 25.102 1.00 84.19 74 ASN A O 1
ATOM 602 N N . HIS A 1 75 ? -1.337 1.746 23.804 1.00 85.62 75 HIS A N 1
ATOM 603 C CA . HIS A 1 75 ? -0.626 1.627 22.530 1.00 85.62 75 HIS A CA 1
ATOM 604 C C . HIS A 1 75 ? -0.236 2.979 21.917 1.00 85.62 75 HIS A C 1
ATOM 606 O O . HIS A 1 75 ? 0.140 3.021 20.750 1.00 85.62 75 HIS A O 1
ATOM 612 N N . ASP A 1 76 ? -0.312 4.091 22.658 1.00 85.06 76 ASP A N 1
ATOM 613 C CA . ASP A 1 76 ? -0.074 5.422 22.077 1.00 85.06 76 ASP A CA 1
ATOM 614 C C . ASP A 1 76 ? 1.350 5.559 21.516 1.00 85.06 76 ASP A C 1
ATOM 616 O O . ASP A 1 76 ? 1.528 6.022 20.396 1.00 85.06 76 ASP A O 1
ATOM 620 N N . SER A 1 77 ? 2.369 5.068 22.228 1.00 85.00 77 SER A N 1
ATOM 621 C CA . SER A 1 77 ? 3.763 5.147 21.764 1.00 85.00 77 SER A CA 1
ATOM 622 C C . SER A 1 77 ? 4.012 4.361 20.470 1.00 85.00 77 SER A C 1
ATOM 624 O O . SER A 1 77 ? 4.743 4.820 19.593 1.00 85.00 77 SER A O 1
ATOM 626 N N . GLU A 1 78 ? 3.399 3.187 20.332 1.00 84.81 78 GLU A N 1
ATOM 627 C CA . GLU A 1 78 ? 3.473 2.360 19.128 1.00 84.81 78 GLU A CA 1
ATOM 628 C C . GLU A 1 78 ? 2.686 2.988 17.974 1.00 84.81 78 GLU A C 1
ATOM 630 O O . GLU A 1 78 ? 3.193 3.102 16.859 1.00 84.81 78 GLU A O 1
ATOM 635 N N . PHE A 1 79 ? 1.482 3.475 18.267 1.00 87.69 79 PHE A N 1
ATOM 636 C CA . PHE A 1 79 ? 0.638 4.185 17.319 1.00 87.69 79 PHE A CA 1
ATOM 637 C C . PHE A 1 79 ? 1.339 5.431 16.756 1.00 87.69 79 PHE A C 1
ATOM 639 O O . PHE A 1 79 ? 1.376 5.607 15.540 1.00 87.69 79 PHE A O 1
ATOM 646 N N . GLN A 1 80 ? 1.969 6.253 17.607 1.00 87.94 80 GLN A N 1
ATOM 647 C CA . GLN A 1 80 ? 2.715 7.439 17.166 1.00 87.94 80 GLN A CA 1
ATOM 648 C C . GLN A 1 80 ? 3.886 7.084 16.243 1.00 87.94 80 GLN A C 1
ATOM 650 O O . GLN A 1 80 ? 4.119 7.795 15.264 1.00 87.94 80 GLN A O 1
ATOM 655 N N . LYS A 1 81 ? 4.610 5.987 16.507 1.00 86.12 81 LYS A N 1
ATOM 656 C CA . LYS A 1 81 ? 5.690 5.530 15.616 1.00 86.12 81 LYS A CA 1
ATOM 657 C C . LYS A 1 81 ? 5.157 5.204 14.223 1.00 86.12 81 LYS A C 1
ATOM 659 O O . LYS A 1 81 ? 5.711 5.684 13.239 1.00 86.12 81 LYS A O 1
ATOM 664 N N . ILE A 1 82 ? 4.068 4.438 14.151 1.00 85.94 82 ILE A N 1
ATOM 665 C CA . ILE A 1 82 ? 3.469 4.031 12.874 1.00 85.94 82 ILE A CA 1
ATOM 666 C C . ILE A 1 82 ? 2.927 5.250 12.118 1.00 85.94 82 ILE A C 1
ATOM 668 O O . ILE A 1 82 ? 3.213 5.421 10.937 1.00 85.94 82 ILE A O 1
ATOM 672 N N . ILE A 1 83 ? 2.200 6.137 12.805 1.00 88.81 83 ILE A N 1
ATOM 673 C CA . ILE A 1 83 ? 1.693 7.395 12.236 1.00 88.81 83 ILE A CA 1
ATOM 674 C C . ILE A 1 83 ? 2.831 8.244 11.669 1.00 88.81 83 ILE A C 1
ATOM 676 O O . ILE A 1 83 ? 2.709 8.737 10.551 1.00 88.81 83 ILE A O 1
ATOM 680 N N . SER A 1 84 ? 3.934 8.399 12.407 1.00 85.44 84 SER A N 1
ATOM 681 C CA . SER A 1 84 ? 5.065 9.228 11.971 1.00 85.44 84 SER A CA 1
ATOM 682 C C . SER A 1 84 ? 5.686 8.698 10.678 1.00 85.44 84 SER A C 1
ATOM 684 O O . SER A 1 84 ? 6.011 9.470 9.778 1.00 85.44 84 SER A O 1
ATOM 686 N N . GLU A 1 85 ? 5.813 7.375 10.553 1.00 83.56 85 GLU A N 1
ATOM 687 C CA . GLU A 1 85 ? 6.329 6.752 9.333 1.00 83.56 85 GLU A CA 1
ATOM 688 C C . GLU A 1 85 ? 5.360 6.921 8.157 1.00 83.56 85 GLU A C 1
ATOM 690 O O . GLU A 1 85 ? 5.774 7.307 7.063 1.00 83.56 85 GLU A O 1
ATOM 695 N N . LEU A 1 86 ? 4.058 6.727 8.380 1.00 84.69 86 LEU A N 1
ATOM 696 C CA . LEU A 1 86 ? 3.057 6.957 7.338 1.00 84.69 86 LEU A CA 1
ATOM 697 C C . LEU A 1 86 ? 2.992 8.426 6.900 1.00 84.69 86 LEU A C 1
ATOM 699 O O . LEU A 1 86 ? 2.844 8.696 5.712 1.00 84.69 86 LEU A O 1
ATOM 703 N N . GLN A 1 87 ? 3.131 9.379 7.824 1.00 86.69 87 GLN A N 1
ATOM 704 C CA . GLN A 1 87 ? 3.210 10.809 7.510 1.00 86.69 87 GLN A CA 1
ATOM 705 C C . GLN A 1 87 ? 4.436 11.125 6.655 1.00 86.69 87 GLN A C 1
ATOM 707 O O . GLN A 1 87 ? 4.343 11.885 5.685 1.00 86.69 87 GLN A O 1
ATOM 712 N N . TRP A 1 88 ? 5.578 10.514 6.979 1.00 83.19 88 TRP A N 1
ATOM 713 C CA . TRP A 1 88 ? 6.781 10.636 6.167 1.00 83.19 88 TRP A CA 1
ATOM 714 C C . TRP A 1 88 ? 6.549 10.090 4.751 1.00 83.19 88 TRP A C 1
ATOM 716 O O . TRP A 1 88 ? 6.811 10.803 3.782 1.00 83.19 88 TRP A O 1
ATOM 726 N N . LEU A 1 89 ? 5.965 8.893 4.616 1.00 79.25 89 LEU A N 1
ATOM 727 C CA . LEU A 1 89 ? 5.618 8.294 3.319 1.00 79.25 89 LEU A CA 1
ATOM 728 C C . LEU A 1 89 ? 4.626 9.153 2.521 1.00 79.25 89 LEU A C 1
ATOM 730 O O . LEU A 1 89 ? 4.833 9.386 1.332 1.00 79.25 89 LEU A O 1
ATOM 734 N N . ASN A 1 90 ? 3.583 9.676 3.169 1.00 82.25 90 ASN A N 1
ATOM 735 C CA . ASN A 1 90 ? 2.604 10.566 2.543 1.00 82.25 90 ASN A CA 1
ATOM 736 C C . ASN A 1 90 ? 3.257 11.864 2.040 1.00 82.25 90 ASN A C 1
ATOM 738 O O . ASN A 1 90 ? 2.916 12.367 0.972 1.00 82.25 90 ASN A O 1
ATOM 742 N N . THR A 1 91 ? 4.241 12.388 2.776 1.00 80.81 91 THR A N 1
ATOM 743 C CA . THR A 1 91 ? 5.016 13.562 2.350 1.00 80.81 91 THR A CA 1
ATOM 744 C C . THR A 1 91 ? 5.859 13.253 1.112 1.00 80.81 91 THR A C 1
ATOM 746 O O . THR A 1 91 ? 5.896 14.068 0.190 1.00 80.81 91 THR A O 1
ATOM 749 N N . GLN A 1 92 ? 6.496 12.076 1.058 1.00 76.12 92 GLN A N 1
ATOM 750 C CA . GLN A 1 92 ? 7.228 11.633 -0.135 1.00 76.12 92 GLN A CA 1
ATOM 751 C C . GLN A 1 92 ? 6.287 11.530 -1.346 1.00 76.12 92 GLN A C 1
ATOM 753 O O . GLN A 1 92 ? 6.570 12.134 -2.378 1.00 76.12 92 GLN A O 1
ATOM 758 N N . LEU A 1 93 ? 5.124 10.889 -1.189 1.00 75.69 93 LEU A N 1
ATOM 759 C CA . LEU A 1 93 ? 4.119 10.755 -2.253 1.00 75.69 93 LEU A CA 1
ATOM 760 C C . LEU A 1 93 ? 3.621 12.112 -2.768 1.00 75.69 93 LEU A C 1
ATOM 762 O O . LEU A 1 93 ? 3.652 12.365 -3.969 1.00 75.69 93 LEU A O 1
ATOM 766 N N . LYS A 1 94 ? 3.233 13.031 -1.873 1.00 77.50 94 LYS A N 1
ATOM 767 C CA . LYS A 1 94 ? 2.798 14.386 -2.263 1.00 77.50 94 LYS A CA 1
ATOM 768 C C . LYS A 1 94 ? 3.908 15.156 -2.992 1.00 77.50 94 LYS A C 1
ATOM 770 O O . LYS A 1 94 ? 3.617 15.961 -3.878 1.00 77.50 94 LYS A O 1
ATOM 775 N N . SER A 1 95 ? 5.176 14.938 -2.632 1.00 71.00 95 SER A N 1
ATOM 776 C CA . SER A 1 95 ? 6.312 15.562 -3.321 1.00 71.00 95 SER A CA 1
ATOM 777 C C . SER A 1 95 ? 6.521 15.004 -4.733 1.00 71.00 95 SER A C 1
ATOM 779 O O . SER A 1 95 ? 6.766 15.782 -5.655 1.00 71.00 95 SER A O 1
ATOM 781 N N . GLU A 1 96 ? 6.338 13.694 -4.915 1.00 65.00 96 GLU A N 1
ATOM 782 C CA . GLU A 1 96 ? 6.396 13.007 -6.210 1.00 65.00 96 GLU A CA 1
ATOM 783 C C . GLU A 1 96 ? 5.236 13.461 -7.117 1.00 65.00 96 GLU A C 1
ATOM 785 O O . GLU A 1 96 ? 5.478 13.917 -8.233 1.00 65.00 96 GLU A O 1
ATOM 790 N N . GLU A 1 97 ? 3.997 13.494 -6.614 1.00 65.25 97 GLU A N 1
ATOM 791 C CA . GLU A 1 97 ? 2.834 13.993 -7.370 1.00 65.25 97 GLU A CA 1
ATOM 792 C C . GLU A 1 97 ? 2.988 15.464 -7.784 1.00 65.25 97 GLU A C 1
ATOM 794 O O . GLU A 1 97 ? 2.576 15.877 -8.872 1.00 65.25 97 GLU A O 1
ATOM 799 N N . LYS A 1 98 ? 3.581 16.293 -6.917 1.00 64.12 98 LYS A N 1
ATOM 800 C CA . LYS A 1 98 ? 3.845 17.699 -7.234 1.00 64.12 98 LYS A CA 1
ATOM 801 C C . LYS A 1 98 ? 4.913 17.824 -8.319 1.00 64.12 98 LYS A C 1
ATOM 803 O O . LYS A 1 98 ? 4.753 18.653 -9.213 1.00 64.12 98 LYS A O 1
ATOM 808 N N . LEU A 1 99 ? 5.963 17.003 -8.285 1.00 58.53 99 LEU A N 1
ATOM 809 C CA . LEU A 1 99 ? 6.958 16.935 -9.360 1.00 58.53 99 LEU A CA 1
ATOM 810 C C . LEU A 1 99 ? 6.311 16.537 -10.694 1.00 58.53 99 LEU A C 1
ATOM 812 O O . LEU A 1 99 ? 6.592 17.176 -11.705 1.00 58.53 99 LEU A O 1
ATOM 816 N N . GLU A 1 100 ? 5.382 15.578 -10.691 1.00 53.31 100 GLU A N 1
ATOM 817 C CA . GLU A 1 100 ? 4.639 15.166 -11.891 1.00 53.31 100 GLU A CA 1
ATOM 818 C C . GLU A 1 100 ? 3.724 16.272 -12.438 1.00 53.31 100 GLU A C 1
ATOM 820 O O . GLU A 1 100 ? 3.702 16.514 -13.642 1.00 53.31 100 GLU A O 1
ATOM 825 N N . ARG A 1 101 ? 3.005 17.004 -11.575 1.00 52.97 101 ARG A N 1
ATOM 826 C CA . ARG A 1 101 ? 2.093 18.087 -12.004 1.00 52.97 101 ARG A CA 1
ATOM 827 C C . ARG A 1 101 ? 2.809 19.356 -12.465 1.00 52.97 101 ARG A C 1
ATOM 829 O O . ARG A 1 101 ? 2.259 20.105 -13.266 1.00 52.97 101 ARG A O 1
ATOM 836 N N . THR A 1 102 ? 4.013 19.618 -11.955 1.00 49.06 102 THR A N 1
ATOM 837 C CA . THR A 1 102 ? 4.828 20.770 -12.387 1.00 49.06 102 THR A CA 1
ATOM 838 C C . THR A 1 102 ? 5.600 20.459 -13.676 1.00 49.06 102 THR A C 1
ATOM 840 O O . THR A 1 102 ? 6.007 21.368 -14.399 1.00 49.06 102 THR A O 1
ATOM 843 N N . ALA A 1 103 ? 5.756 19.176 -14.010 1.00 46.09 103 ALA A N 1
ATOM 844 C CA . ALA A 1 103 ? 6.351 18.706 -15.249 1.00 46.09 103 ALA A CA 1
ATOM 845 C C . ALA A 1 103 ? 5.333 18.737 -16.408 1.00 46.09 103 ALA A C 1
ATOM 847 O O . ALA A 1 103 ? 4.974 17.713 -16.978 1.00 46.09 103 ALA A O 1
ATOM 848 N N . GLY A 1 104 ? 4.947 19.943 -16.847 1.00 45.03 104 GLY A N 1
ATOM 849 C CA . GLY A 1 104 ? 4.419 20.154 -18.211 1.00 45.03 104 GLY A CA 1
ATOM 850 C C . GLY A 1 104 ? 5.443 19.807 -19.309 1.00 45.03 104 GLY A C 1
ATOM 851 O O . GLY A 1 104 ? 5.137 19.826 -20.497 1.00 45.03 104 GLY A O 1
ATOM 852 N N . PHE A 1 105 ? 6.660 19.462 -18.893 1.00 47.16 105 PHE A N 1
ATOM 853 C CA . PHE A 1 105 ? 7.719 18.872 -19.682 1.00 47.16 105 PHE A CA 1
ATOM 854 C C . PHE A 1 105 ? 8.182 17.620 -18.932 1.00 47.16 105 PHE A C 1
ATOM 856 O O . PHE A 1 105 ? 8.859 17.738 -17.913 1.00 47.16 105 PHE A O 1
ATOM 863 N N . ILE A 1 106 ? 7.783 16.431 -19.388 1.00 45.56 106 ILE A N 1
ATOM 864 C CA . ILE A 1 106 ? 8.356 15.166 -18.912 1.00 45.56 106 ILE A CA 1
ATOM 865 C C . ILE A 1 106 ? 9.766 15.133 -19.508 1.00 45.56 106 ILE A C 1
ATOM 867 O O . ILE A 1 106 ? 9.883 14.972 -20.724 1.00 45.56 106 ILE A O 1
ATOM 871 N N . PRO A 1 107 ? 10.846 15.333 -18.730 1.00 47.41 107 PRO A N 1
ATOM 872 C CA . PRO A 1 107 ? 12.178 15.168 -19.282 1.00 47.41 107 PRO A CA 1
ATOM 873 C C . PRO A 1 107 ? 12.282 13.704 -19.697 1.00 47.41 107 PRO A C 1
ATOM 875 O O . PRO A 1 107 ? 11.964 12.822 -18.896 1.00 47.41 107 PRO A O 1
ATOM 878 N N . THR A 1 108 ? 12.690 13.446 -20.938 1.00 52.94 108 THR A N 1
ATOM 879 C CA . THR A 1 108 ? 13.029 12.109 -21.426 1.00 52.94 108 THR A CA 1
ATOM 880 C C . THR A 1 108 ? 13.904 11.445 -20.368 1.00 52.94 108 THR A C 1
ATOM 882 O O . THR A 1 108 ? 14.999 11.927 -20.071 1.00 52.94 108 THR A O 1
ATOM 885 N N . ILE A 1 109 ? 13.395 10.407 -19.701 1.00 57.97 109 ILE A N 1
ATOM 886 C CA . ILE A 1 109 ? 14.185 9.716 -18.687 1.00 57.97 109 ILE A CA 1
ATOM 887 C C . ILE A 1 109 ? 15.266 8.957 -19.445 1.00 57.97 109 ILE A C 1
ATOM 889 O O . ILE A 1 109 ? 14.976 8.019 -20.183 1.00 57.97 109 ILE A O 1
ATOM 893 N N . TYR A 1 110 ? 16.521 9.349 -19.249 1.00 66.19 110 TYR A N 1
ATOM 894 C CA . TYR A 1 110 ? 17.654 8.590 -19.761 1.00 66.19 110 TYR A CA 1
ATOM 895 C C . TYR A 1 110 ? 17.854 7.352 -18.883 1.00 66.19 110 TYR A C 1
ATOM 897 O O . TYR A 1 110 ? 18.529 7.387 -17.848 1.00 66.19 110 TYR A O 1
ATOM 905 N N . LEU A 1 111 ? 17.214 6.254 -19.286 1.00 73.06 111 LEU A N 1
ATOM 906 C CA . LEU A 1 111 ? 17.493 4.930 -18.745 1.00 73.06 111 LEU A CA 1
ATOM 907 C C . LEU A 1 111 ? 18.825 4.430 -19.305 1.00 73.06 111 LEU A C 1
ATOM 909 O O . LEU A 1 111 ? 19.090 4.538 -20.501 1.00 73.06 111 LEU A O 1
ATOM 913 N N . THR A 1 112 ? 19.666 3.860 -18.446 1.00 80.50 112 THR A N 1
ATOM 914 C CA . THR A 1 112 ? 20.834 3.110 -18.918 1.00 80.50 112 THR A CA 1
ATOM 915 C C . THR A 1 112 ? 20.378 1.796 -19.548 1.00 80.50 112 THR A C 1
ATOM 917 O O . THR A 1 112 ? 19.286 1.303 -19.254 1.00 80.50 112 THR A O 1
ATOM 920 N N . GLN A 1 113 ? 21.230 1.172 -20.365 1.00 79.88 113 GLN A N 1
ATOM 921 C CA . GLN A 1 113 ? 20.920 -0.139 -20.941 1.00 79.88 113 GLN A CA 1
ATOM 922 C C . GLN A 1 113 ? 20.562 -1.171 -19.858 1.00 79.88 113 GLN A C 1
ATOM 924 O O . GLN A 1 113 ? 19.573 -1.875 -19.990 1.00 79.88 113 GLN A O 1
ATOM 929 N N . THR A 1 114 ? 21.269 -1.172 -18.724 1.00 84.75 114 THR A N 1
ATOM 930 C CA . THR A 1 114 ? 20.970 -2.053 -17.583 1.00 84.75 114 THR A CA 1
ATOM 931 C C . THR A 1 114 ? 19.564 -1.842 -17.006 1.00 84.75 114 THR A C 1
ATOM 933 O O . THR A 1 114 ? 18.927 -2.788 -16.548 1.00 84.75 114 THR A O 1
ATOM 936 N N . GLU A 1 115 ? 19.061 -0.610 -17.009 1.00 85.81 115 GLU A N 1
ATOM 937 C CA . GLU A 1 115 ? 17.721 -0.285 -16.504 1.00 85.81 115 GLU A CA 1
ATOM 938 C C . GLU A 1 115 ? 16.636 -0.626 -17.519 1.00 85.81 115 GLU A C 1
ATOM 940 O O . GLU A 1 115 ? 15.547 -1.054 -17.135 1.00 85.81 115 GLU A O 1
ATOM 945 N N . ILE A 1 116 ? 16.947 -0.488 -18.808 1.00 86.69 116 ILE A N 1
ATOM 946 C CA . ILE A 1 116 ? 16.110 -0.977 -19.902 1.00 86.69 116 ILE A CA 1
ATOM 947 C C . ILE A 1 116 ? 15.979 -2.500 -19.811 1.00 86.69 116 ILE A C 1
ATOM 949 O O . ILE A 1 116 ? 14.857 -3.006 -19.799 1.00 86.69 116 ILE A O 1
ATOM 953 N N . ASP A 1 117 ? 17.100 -3.209 -19.681 1.00 88.81 117 ASP A N 1
ATOM 954 C CA . ASP A 1 117 ? 17.147 -4.668 -19.576 1.00 88.81 117 ASP A CA 1
ATOM 955 C C . ASP A 1 117 ? 16.369 -5.149 -18.348 1.00 88.81 117 ASP A C 1
ATOM 957 O O . ASP A 1 117 ? 15.555 -6.068 -18.438 1.00 88.81 117 ASP A O 1
ATOM 961 N N . TRP A 1 118 ? 16.543 -4.476 -17.206 1.00 91.56 118 TRP A N 1
ATOM 962 C CA . TRP A 1 118 ? 15.760 -4.772 -16.010 1.00 91.56 118 TRP A CA 1
ATOM 963 C C . TRP A 1 118 ? 14.263 -4.517 -16.217 1.00 91.56 118 TRP A C 1
ATOM 96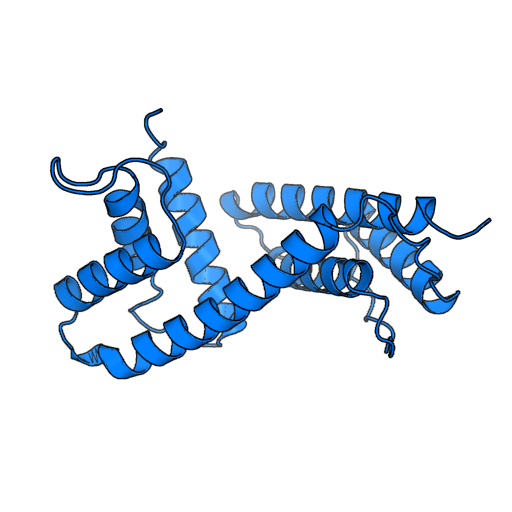5 O O . TRP A 1 118 ? 13.451 -5.360 -15.848 1.00 91.56 118 TRP A O 1
ATOM 975 N N . THR A 1 119 ? 13.878 -3.396 -16.834 1.00 90.25 119 THR A N 1
ATOM 976 C CA . THR A 1 119 ? 12.464 -3.064 -17.084 1.00 90.25 119 THR A CA 1
ATOM 977 C C . THR A 1 119 ? 11.805 -4.084 -18.019 1.00 90.25 119 THR A C 1
ATOM 979 O O . THR A 1 119 ? 10.659 -4.475 -17.784 1.00 90.25 119 THR A O 1
ATOM 982 N N . MET A 1 120 ? 12.529 -4.560 -19.039 1.00 91.06 120 MET A N 1
ATOM 983 C CA . MET A 1 120 ? 12.082 -5.642 -19.925 1.00 91.06 120 MET A CA 1
ATOM 984 C C . MET A 1 120 ? 11.945 -6.969 -19.173 1.00 91.06 120 MET A C 1
ATOM 986 O O . MET A 1 120 ? 10.923 -7.639 -19.301 1.00 91.06 120 MET A O 1
ATOM 990 N N . ALA A 1 121 ? 12.923 -7.317 -18.334 1.00 91.50 121 ALA A N 1
ATOM 991 C CA . ALA A 1 121 ? 12.869 -8.525 -17.517 1.00 91.50 121 ALA A CA 1
ATOM 992 C C . ALA A 1 121 ? 11.711 -8.490 -16.501 1.00 91.50 121 ALA A C 1
ATOM 994 O O . ALA A 1 121 ? 11.059 -9.507 -16.278 1.00 91.50 121 ALA A O 1
ATOM 995 N N . VAL A 1 122 ? 11.409 -7.326 -15.911 1.00 92.38 122 VAL A N 1
ATOM 996 C CA . VAL A 1 122 ? 10.235 -7.136 -15.041 1.00 92.38 122 VAL A CA 1
ATOM 997 C C . VAL A 1 122 ? 8.942 -7.326 -15.825 1.00 92.38 122 VAL A C 1
ATOM 999 O O . VAL A 1 122 ? 8.041 -8.010 -15.343 1.00 92.38 122 VAL A O 1
ATOM 1002 N N . GLN A 1 123 ? 8.844 -6.739 -17.021 1.00 92.75 123 GLN A N 1
ATOM 1003 C CA . GLN A 1 123 ? 7.660 -6.882 -17.863 1.00 92.75 123 GLN A CA 1
ATOM 1004 C C . GLN A 1 123 ? 7.407 -8.356 -18.195 1.00 92.75 123 GLN A C 1
ATOM 1006 O O . GLN A 1 123 ? 6.308 -8.854 -17.958 1.00 92.75 123 GLN A O 1
ATOM 1011 N N . GLN A 1 124 ? 8.436 -9.062 -18.665 1.00 91.56 124 GLN A N 1
ATOM 1012 C CA . GLN A 1 124 ? 8.339 -10.477 -19.002 1.00 91.56 124 GLN A CA 1
ATOM 1013 C C . GLN A 1 124 ? 7.975 -11.326 -17.776 1.00 91.56 124 GLN A C 1
ATOM 1015 O O . GLN A 1 124 ? 7.049 -12.135 -17.833 1.00 91.56 124 GLN A O 1
ATOM 1020 N N . ALA A 1 125 ? 8.631 -11.096 -16.634 1.00 91.19 125 ALA A N 1
ATOM 1021 C CA . ALA A 1 125 ? 8.321 -11.815 -15.402 1.00 91.19 125 ALA A CA 1
ATOM 1022 C C . ALA A 1 125 ? 6.880 -11.568 -14.924 1.00 91.19 125 ALA A C 1
ATOM 1024 O O . ALA A 1 125 ? 6.228 -12.487 -14.430 1.00 91.19 125 ALA A O 1
ATOM 1025 N N . ALA A 1 126 ? 6.344 -10.357 -15.107 1.00 89.38 126 ALA A N 1
ATOM 1026 C CA . ALA A 1 126 ? 4.947 -10.055 -14.810 1.00 89.38 126 ALA A CA 1
ATOM 1027 C C . ALA A 1 126 ? 3.985 -10.797 -15.753 1.00 89.38 126 ALA A C 1
ATOM 1029 O O . ALA A 1 126 ? 2.985 -11.351 -15.290 1.00 89.38 126 ALA A O 1
ATOM 1030 N N . GLU A 1 127 ? 4.268 -10.822 -17.059 1.00 90.44 127 GLU A N 1
ATOM 1031 C CA . GLU A 1 127 ? 3.442 -11.482 -18.081 1.00 90.44 127 GLU A CA 1
ATOM 1032 C C . GLU A 1 127 ? 3.375 -12.994 -17.849 1.00 90.44 127 GLU A C 1
ATOM 1034 O O . GLU A 1 127 ? 2.273 -13.534 -17.702 1.00 90.44 127 GLU A O 1
ATOM 1039 N N . GLU A 1 128 ? 4.537 -13.627 -17.695 1.00 89.81 128 GLU A N 1
ATOM 1040 C CA . GLU A 1 128 ? 4.716 -15.076 -17.533 1.00 89.81 128 GLU A CA 1
ATOM 1041 C C . GLU A 1 128 ? 4.564 -15.558 -16.078 1.00 89.81 128 GLU A C 1
ATOM 1043 O O . GLU A 1 128 ? 4.602 -16.754 -15.799 1.00 89.81 128 GLU A O 1
ATOM 1048 N N . ASN A 1 129 ? 4.343 -14.632 -15.140 1.00 84.00 129 ASN A N 1
ATOM 1049 C CA . ASN A 1 129 ? 4.230 -14.899 -13.705 1.00 84.00 129 ASN A CA 1
ATOM 1050 C C . ASN A 1 129 ? 5.475 -15.589 -13.103 1.00 84.00 129 ASN A C 1
ATOM 1052 O O . ASN A 1 129 ? 5.362 -16.440 -12.218 1.00 84.00 129 ASN A O 1
ATOM 1056 N N . LEU A 1 130 ? 6.659 -15.200 -13.581 1.00 87.62 130 LEU A N 1
ATOM 1057 C CA . LEU A 1 130 ? 7.965 -15.686 -13.132 1.00 87.62 130 LEU A CA 1
ATOM 1058 C C . LEU A 1 130 ? 8.480 -14.908 -11.916 1.00 87.62 130 LEU A C 1
ATOM 1060 O O . LEU A 1 130 ? 7.924 -13.883 -11.512 1.00 87.62 130 LEU A O 1
ATOM 1064 N N . GLU A 1 131 ? 9.579 -15.381 -11.330 1.00 87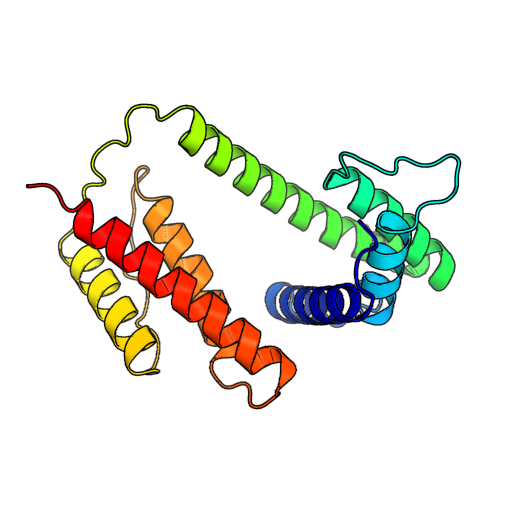.19 131 GLU A N 1
ATOM 1065 C CA . GLU A 1 131 ? 10.270 -14.659 -10.265 1.00 87.19 131 GLU A CA 1
ATOM 1066 C C . GLU A 1 131 ? 10.719 -13.269 -10.743 1.00 87.19 131 GLU A C 1
ATOM 1068 O O . GLU A 1 131 ? 11.383 -13.116 -11.768 1.00 87.19 131 GLU A O 1
ATOM 1073 N N . MET A 1 132 ? 10.356 -12.236 -9.980 1.00 89.50 132 MET A N 1
ATOM 1074 C CA . MET A 1 132 ? 10.696 -10.856 -10.325 1.00 89.50 132 MET A CA 1
ATOM 1075 C C . MET A 1 132 ? 12.213 -10.623 -10.240 1.00 89.50 132 MET A C 1
ATOM 1077 O O . MET A 1 132 ? 12.800 -10.926 -9.195 1.00 89.50 132 MET A O 1
ATOM 1081 N N . PRO A 1 133 ? 12.858 -10.009 -11.250 1.00 89.38 133 PRO A N 1
ATOM 1082 C CA . PRO A 1 133 ? 14.306 -9.805 -11.265 1.00 89.38 133 PRO A CA 1
ATOM 1083 C C . PRO A 1 133 ? 14.768 -8.827 -10.176 1.00 89.38 133 PRO A C 1
ATOM 1085 O O . PRO A 1 133 ? 14.030 -7.946 -9.720 1.00 89.38 133 PRO A O 1
ATOM 1088 N N . LYS A 1 134 ? 16.019 -8.970 -9.726 1.00 86.31 134 LYS A N 1
ATOM 1089 C CA . LYS A 1 134 ? 16.621 -8.045 -8.752 1.00 86.31 134 LYS A CA 1
ATOM 1090 C C . LYS A 1 134 ? 16.842 -6.675 -9.388 1.00 86.31 134 LYS A C 1
ATOM 1092 O O . LYS A 1 134 ? 17.264 -6.583 -10.534 1.00 86.31 134 LYS A O 1
ATOM 1097 N N . TYR A 1 135 ? 16.558 -5.629 -8.617 1.00 83.38 135 TYR A N 1
ATOM 1098 C CA . TYR A 1 135 ? 16.759 -4.253 -9.052 1.00 83.38 135 TYR A CA 1
ATOM 1099 C C . TYR A 1 135 ? 18.249 -3.979 -9.276 1.00 83.38 135 TYR A C 1
ATOM 1101 O O . TYR A 1 135 ? 19.044 -4.271 -8.373 1.00 83.38 135 TYR A O 1
ATOM 1109 N N . PRO A 1 136 ? 18.652 -3.440 -10.438 1.00 75.75 136 PRO A N 1
ATOM 1110 C CA . PRO A 1 136 ? 20.012 -2.974 -10.625 1.00 75.75 136 PRO A CA 1
ATOM 1111 C C . PRO A 1 136 ? 20.249 -1.786 -9.690 1.00 75.75 136 PRO A C 1
ATOM 1113 O O . PRO A 1 136 ? 19.356 -0.981 -9.450 1.00 75.75 136 PRO A O 1
ATOM 1116 N N . LEU A 1 137 ? 21.450 -1.670 -9.126 1.00 61.19 137 LEU A N 1
ATOM 1117 C CA . LEU A 1 137 ? 21.811 -0.531 -8.281 1.00 61.19 137 LEU A CA 1
ATOM 1118 C C . LEU A 1 137 ? 21.838 0.758 -9.121 1.00 61.19 137 LEU A C 1
ATOM 1120 O O . LEU A 1 137 ? 22.884 1.156 -9.628 1.00 61.19 137 LEU A O 1
ATOM 1124 N N . SER A 1 138 ? 20.695 1.423 -9.261 1.00 57.88 138 SER A N 1
ATOM 1125 C CA . SER A 1 138 ? 20.594 2.716 -9.934 1.00 57.88 138 SER A CA 1
ATOM 1126 C C . SER A 1 138 ? 20.939 3.844 -8.965 1.00 57.88 138 SER A C 1
ATOM 1128 O O . SER A 1 138 ? 20.226 4.084 -7.992 1.00 57.88 138 SER A O 1
ATOM 1130 N N . ARG A 1 139 ? 22.038 4.559 -9.234 1.00 53.22 139 ARG A N 1
ATOM 1131 C CA . ARG A 1 139 ? 22.386 5.825 -8.568 1.00 53.22 139 ARG A CA 1
ATOM 1132 C C . ARG A 1 139 ? 22.068 6.985 -9.508 1.00 53.22 139 ARG A C 1
ATOM 1134 O O . ARG A 1 139 ? 22.485 6.963 -10.662 1.00 53.22 139 ARG A O 1
ATOM 1141 N N . GLY A 1 140 ? 21.360 8.000 -9.017 1.00 53.72 140 GLY A N 1
ATOM 1142 C CA . GLY A 1 140 ? 21.174 9.259 -9.740 1.00 53.72 140 GLY A CA 1
ATOM 1143 C C . GLY A 1 140 ? 19.861 9.982 -9.411 1.00 53.72 140 GLY A C 1
ATOM 1144 O O . GLY A 1 140 ? 18.873 9.330 -9.082 1.00 53.72 140 GLY A O 1
ATOM 1145 N N . PRO A 1 141 ? 19.827 11.320 -9.525 1.00 45.75 141 PRO A N 1
ATOM 1146 C CA . PRO A 1 141 ? 18.679 12.150 -9.141 1.00 45.75 141 PRO A CA 1
ATOM 1147 C C . PRO A 1 141 ? 17.465 12.070 -10.092 1.00 45.75 141 PRO A C 1
ATOM 1149 O O . PRO A 1 141 ? 16.429 12.647 -9.789 1.00 45.75 141 PRO A O 1
ATOM 1152 N N . GLN A 1 142 ? 17.559 11.367 -11.230 1.00 55.81 142 GLN A N 1
ATOM 1153 C CA . GLN A 1 142 ? 16.564 11.416 -12.319 1.00 55.81 142 GLN A CA 1
ATOM 1154 C C . GLN A 1 142 ? 15.724 10.137 -12.515 1.00 55.81 142 GLN A C 1
ATOM 1156 O O . GLN A 1 142 ? 15.254 9.885 -13.620 1.00 55.81 142 GLN A O 1
ATOM 1161 N N . LYS A 1 143 ? 15.539 9.286 -11.494 1.00 71.81 143 LYS A N 1
ATOM 1162 C CA . LYS A 1 143 ? 14.828 7.997 -11.679 1.00 71.81 143 LYS A CA 1
ATOM 1163 C C . LYS A 1 143 ? 13.639 7.703 -10.741 1.00 71.81 143 LYS A C 1
ATOM 1165 O O . LYS A 1 143 ? 13.454 6.530 -10.415 1.00 71.81 143 LYS A O 1
ATOM 1170 N N . PRO A 1 144 ? 12.789 8.683 -10.351 1.00 70.94 144 PRO A N 1
ATOM 1171 C CA . PRO A 1 144 ? 11.569 8.406 -9.578 1.00 70.94 144 PRO A CA 1
ATOM 1172 C C . PRO A 1 144 ? 10.697 7.296 -10.181 1.00 70.94 144 PRO A C 1
ATOM 1174 O O . PRO A 1 144 ? 10.404 6.319 -9.505 1.00 70.94 144 PRO A O 1
ATOM 1177 N N . ARG A 1 145 ? 10.413 7.342 -11.491 1.00 74.12 145 ARG A N 1
ATOM 1178 C CA . ARG A 1 145 ? 9.568 6.334 -12.167 1.00 74.12 145 ARG A CA 1
ATOM 1179 C C . ARG A 1 145 ? 10.141 4.910 -12.122 1.00 74.12 145 ARG A C 1
ATOM 1181 O O . ARG A 1 145 ? 9.384 3.942 -12.091 1.00 74.12 145 ARG A O 1
ATOM 1188 N N . LEU A 1 146 ? 11.469 4.770 -12.091 1.00 80.31 14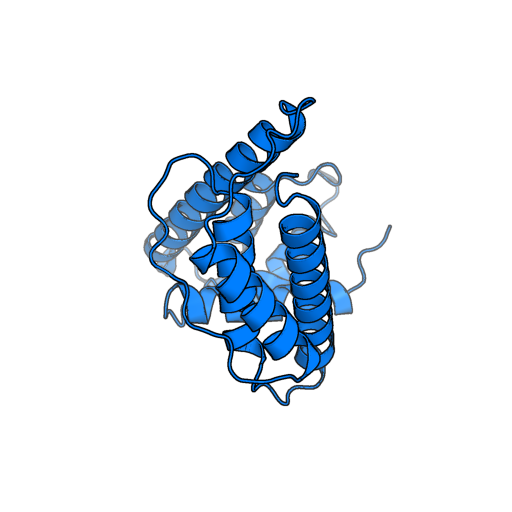6 LEU A N 1
ATOM 1189 C CA . LEU A 1 146 ? 12.138 3.473 -11.961 1.00 80.31 146 LEU A CA 1
ATOM 1190 C C . LEU A 1 146 ? 12.065 2.952 -10.513 1.00 80.31 146 LEU A C 1
ATOM 1192 O O . LEU A 1 146 ? 11.809 1.769 -10.289 1.00 80.31 146 LEU A O 1
ATOM 1196 N N . ILE A 1 147 ? 12.221 3.850 -9.534 1.00 79.81 147 ILE A N 1
ATOM 1197 C CA . ILE A 1 147 ? 12.028 3.556 -8.106 1.00 79.81 147 ILE A CA 1
ATOM 1198 C C . ILE A 1 147 ? 10.570 3.167 -7.836 1.00 79.81 147 ILE A C 1
ATOM 1200 O O . ILE A 1 147 ? 10.308 2.220 -7.095 1.00 79.81 147 ILE A O 1
ATOM 1204 N N . ASP A 1 148 ? 9.618 3.833 -8.477 1.00 79.50 148 ASP A N 1
ATOM 1205 C CA . ASP A 1 148 ? 8.199 3.525 -8.355 1.00 79.50 148 ASP A CA 1
ATOM 1206 C C . ASP A 1 148 ? 7.838 2.181 -8.971 1.00 79.50 148 ASP A C 1
ATOM 1208 O O . ASP A 1 148 ? 7.093 1.413 -8.357 1.00 79.50 148 ASP A O 1
ATOM 1212 N N . LEU A 1 149 ? 8.401 1.842 -10.137 1.00 85.81 149 LEU A N 1
ATOM 1213 C CA . LEU A 1 149 ? 8.299 0.489 -10.680 1.00 85.81 149 LEU A CA 1
ATOM 1214 C C . LEU A 1 149 ? 8.876 -0.533 -9.688 1.00 85.81 149 LEU A C 1
ATOM 1216 O O . LEU A 1 149 ? 8.231 -1.541 -9.403 1.00 85.81 149 LEU A O 1
ATOM 1220 N N . TYR A 1 150 ? 10.040 -0.256 -9.095 1.00 85.44 150 TYR A N 1
ATOM 1221 C CA . TYR A 1 150 ? 10.647 -1.132 -8.093 1.00 85.44 150 TYR A CA 1
ATOM 1222 C C . TYR A 1 150 ? 9.755 -1.332 -6.858 1.00 85.44 150 TYR A C 1
ATOM 1224 O O . TYR A 1 150 ? 9.569 -2.470 -6.418 1.00 85.44 150 TYR A O 1
ATOM 1232 N N . ARG A 1 151 ? 9.152 -0.262 -6.325 1.00 79.94 151 ARG A N 1
ATOM 1233 C CA . ARG A 1 151 ? 8.187 -0.335 -5.214 1.00 79.94 151 ARG A CA 1
ATOM 1234 C C . ARG A 1 151 ? 6.992 -1.217 -5.586 1.00 79.94 151 ARG A C 1
ATOM 1236 O O . ARG A 1 151 ? 6.625 -2.100 -4.814 1.00 79.94 151 ARG A O 1
ATOM 1243 N N . THR A 1 152 ? 6.427 -1.049 -6.785 1.00 81.50 152 THR A N 1
ATOM 1244 C CA . THR A 1 152 ? 5.320 -1.898 -7.266 1.00 81.50 152 THR A CA 1
ATOM 1245 C C . THR A 1 152 ? 5.737 -3.361 -7.418 1.00 81.50 152 THR A C 1
ATOM 1247 O O . THR A 1 152 ? 4.976 -4.252 -7.047 1.00 81.50 152 THR A O 1
ATOM 1250 N N . VAL A 1 153 ? 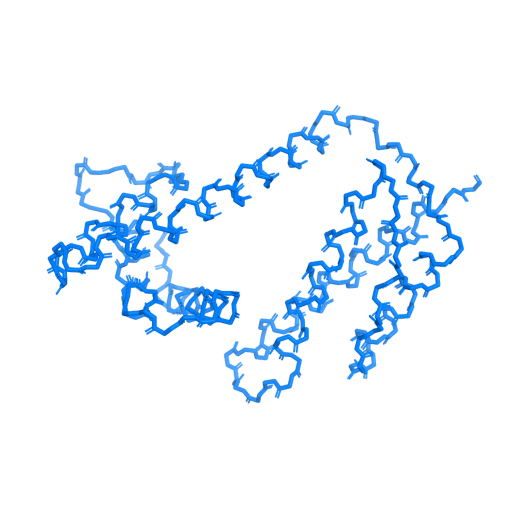6.960 -3.629 -7.883 1.00 86.19 153 VAL A N 1
ATOM 1251 C CA . VAL A 1 153 ? 7.525 -4.986 -7.952 1.00 86.19 153 VAL A CA 1
ATOM 1252 C C . VAL A 1 153 ? 7.667 -5.610 -6.559 1.00 86.19 153 VAL A C 1
ATOM 1254 O O . VAL A 1 153 ? 7.358 -6.791 -6.396 1.00 86.19 153 VAL A O 1
ATOM 1257 N N . GLN A 1 154 ? 8.076 -4.847 -5.537 1.00 80.81 154 GLN A N 1
ATOM 1258 C CA . GLN A 1 154 ? 8.106 -5.354 -4.157 1.00 80.81 154 GLN A CA 1
ATOM 1259 C C . GLN A 1 154 ? 6.703 -5.712 -3.655 1.00 80.81 154 GLN A C 1
ATOM 1261 O O . GLN A 1 154 ? 6.523 -6.783 -3.080 1.00 80.81 154 GLN A O 1
ATOM 1266 N N . LEU A 1 155 ? 5.702 -4.868 -3.929 1.00 79.38 155 LEU A N 1
ATOM 1267 C CA . LEU A 1 155 ? 4.307 -5.168 -3.591 1.00 79.38 155 LEU A CA 1
ATOM 1268 C C . LEU A 1 155 ? 3.822 -6.437 -4.295 1.00 79.38 155 LEU A C 1
ATOM 1270 O O . LEU A 1 155 ? 3.194 -7.285 -3.666 1.00 79.38 155 LEU A O 1
ATOM 1274 N N . TYR A 1 156 ? 4.157 -6.603 -5.577 1.00 85.00 156 TYR A N 1
ATOM 1275 C CA . TYR A 1 156 ? 3.800 -7.798 -6.333 1.00 85.00 156 TYR A CA 1
ATOM 1276 C C . TYR A 1 156 ? 4.424 -9.059 -5.745 1.00 85.00 156 TYR A C 1
ATOM 1278 O O . TYR A 1 156 ? 3.710 -10.036 -5.561 1.00 85.00 156 TYR A O 1
ATOM 1286 N N . ARG A 1 157 ? 5.711 -9.038 -5.370 1.00 82.00 157 ARG A N 1
ATOM 1287 C CA . ARG A 1 157 ? 6.381 -10.186 -4.729 1.00 82.00 157 ARG A CA 1
ATOM 1288 C C . ARG A 1 157 ? 5.669 -10.663 -3.463 1.00 82.00 157 ARG A C 1
ATOM 1290 O O . ARG A 1 157 ? 5.604 -11.865 -3.232 1.00 82.00 157 ARG A O 1
ATOM 1297 N N . ILE A 1 158 ? 5.122 -9.742 -2.666 1.00 78.06 158 ILE A N 1
ATOM 1298 C CA . ILE A 1 158 ? 4.384 -10.075 -1.436 1.00 78.06 158 ILE A CA 1
ATOM 1299 C C . ILE A 1 158 ? 3.114 -10.873 -1.761 1.00 78.06 158 ILE A C 1
ATOM 1301 O O . ILE A 1 158 ? 2.781 -11.826 -1.061 1.00 78.06 158 ILE A O 1
ATOM 1305 N N . VAL A 1 159 ? 2.417 -10.506 -2.838 1.00 78.81 159 VAL A N 1
ATOM 1306 C CA . VAL A 1 159 ? 1.139 -11.124 -3.223 1.00 78.81 159 VAL A CA 1
ATOM 1307 C C . VAL A 1 159 ? 1.275 -12.199 -4.303 1.00 78.81 159 VAL A C 1
ATOM 1309 O O . VAL A 1 159 ? 0.301 -12.873 -4.615 1.00 78.81 159 VAL A O 1
ATOM 1312 N N . GLN A 1 160 ? 2.460 -12.397 -4.879 1.00 79.31 160 GLN A N 1
ATOM 1313 C CA . GLN A 1 160 ? 2.667 -13.280 -6.030 1.00 79.31 160 GLN A CA 1
ATOM 1314 C C . GLN A 1 160 ? 2.321 -14.741 -5.716 1.00 79.31 160 GLN A C 1
ATOM 1316 O O . GLN A 1 160 ? 1.730 -15.432 -6.545 1.00 79.31 160 GLN A O 1
ATOM 1321 N N . THR A 1 161 ? 2.657 -15.203 -4.512 1.00 76.81 161 THR A N 1
ATOM 1322 C CA . THR A 1 161 ? 2.471 -16.597 -4.076 1.00 76.81 161 THR A CA 1
ATOM 1323 C C . THR A 1 161 ? 1.162 -16.830 -3.322 1.00 76.81 161 THR A C 1
ATOM 1325 O O . THR A 1 161 ? 0.881 -17.958 -2.908 1.00 76.81 161 THR A O 1
ATOM 1328 N N . THR A 1 162 ? 0.339 -15.791 -3.143 1.00 72.31 162 THR A N 1
ATOM 1329 C CA . THR A 1 162 ? -0.922 -15.917 -2.409 1.00 72.31 162 THR A CA 1
ATOM 1330 C C . THR A 1 162 ? -1.928 -16.773 -3.181 1.00 72.31 162 THR A C 1
ATOM 1332 O O . THR A 1 162 ? -2.102 -16.629 -4.392 1.00 72.31 162 THR A O 1
ATOM 1335 N N . LYS A 1 163 ? -2.609 -17.674 -2.467 1.00 71.56 163 LYS A N 1
ATOM 1336 C CA . LYS A 1 163 ? -3.710 -18.497 -3.001 1.00 71.56 163 LYS A CA 1
ATOM 1337 C C . LYS A 1 163 ? -5.085 -18.028 -2.520 1.00 71.56 163 LYS A C 1
ATOM 1339 O O . LYS A 1 163 ? -6.091 -18.644 -2.856 1.00 71.56 163 LYS A O 1
ATOM 1344 N N . LEU A 1 164 ? -5.126 -16.964 -1.721 1.00 71.12 164 LEU A N 1
ATOM 1345 C CA . LEU A 1 164 ? -6.363 -16.432 -1.161 1.00 71.12 164 LEU A CA 1
ATOM 1346 C C . LEU A 1 164 ? -7.167 -15.704 -2.255 1.00 71.12 164 LEU A C 1
ATOM 1348 O O . LEU A 1 164 ? -6.612 -14.804 -2.897 1.00 71.12 164 LEU A O 1
ATOM 1352 N N . PRO A 1 165 ? -8.448 -16.058 -2.477 1.00 71.62 165 PRO A N 1
ATOM 1353 C CA . PRO A 1 165 ? -9.260 -15.515 -3.566 1.00 71.62 165 PRO A CA 1
ATOM 1354 C C . PRO A 1 165 ? -9.378 -13.988 -3.564 1.00 71.62 165 PRO A C 1
ATOM 1356 O O . PRO A 1 165 ? -9.304 -13.378 -4.632 1.00 71.62 165 PRO A O 1
ATOM 1359 N N . GLU A 1 166 ? -9.505 -13.352 -2.393 1.00 66.38 166 GLU A N 1
ATOM 1360 C CA . GLU A 1 166 ? -9.539 -11.888 -2.294 1.00 66.38 166 GLU A CA 1
ATOM 1361 C C . GLU A 1 166 ? -8.265 -11.229 -2.841 1.00 66.38 166 GLU A C 1
ATOM 1363 O O . GLU A 1 166 ? -8.338 -10.202 -3.516 1.00 66.38 166 GLU A O 1
ATOM 1368 N N . PHE A 1 167 ? -7.100 -11.849 -2.647 1.00 70.00 167 PHE A N 1
ATOM 1369 C CA . PHE A 1 167 ? -5.815 -11.291 -3.061 1.00 70.00 167 PHE A CA 1
ATOM 1370 C C . PHE A 1 167 ? -5.437 -11.615 -4.509 1.00 70.00 167 PHE A C 1
ATOM 1372 O O . PHE A 1 167 ? -4.569 -10.938 -5.058 1.00 70.00 167 PHE A O 1
ATOM 1379 N N . ILE A 1 168 ? -6.122 -12.559 -5.168 1.00 75.94 168 ILE A N 1
ATOM 1380 C CA . ILE A 1 168 ? -5.945 -12.832 -6.606 1.00 75.94 168 ILE A CA 1
ATOM 1381 C C . ILE A 1 168 ? -6.293 -11.586 -7.427 1.00 75.94 168 ILE A C 1
ATOM 1383 O O . ILE A 1 168 ? -5.482 -11.131 -8.229 1.00 75.94 168 ILE A O 1
ATOM 1387 N N . LYS A 1 169 ? -7.449 -10.963 -7.159 1.00 76.50 169 LYS A N 1
ATOM 1388 C CA . LYS A 1 169 ? -7.865 -9.735 -7.855 1.00 76.50 169 LYS A CA 1
ATOM 1389 C C . LYS A 1 169 ? -6.869 -8.591 -7.633 1.00 76.50 169 LYS A C 1
ATOM 1391 O O . LYS A 1 169 ? -6.568 -7.831 -8.550 1.00 76.50 169 LYS A O 1
ATOM 1396 N N . HIS A 1 170 ? -6.340 -8.472 -6.417 1.00 72.69 170 HIS A N 1
ATOM 1397 C CA . HIS A 1 170 ? -5.347 -7.450 -6.084 1.00 72.69 170 HIS A CA 1
ATOM 1398 C C . HIS A 1 170 ? -4.005 -7.697 -6.774 1.00 72.69 170 HIS A C 1
ATOM 1400 O O . HIS A 1 170 ? -3.420 -6.759 -7.313 1.00 72.69 170 HIS A O 1
ATOM 1406 N N . ARG A 1 171 ? -3.546 -8.949 -6.822 1.00 82.75 171 ARG A N 1
ATOM 1407 C CA . ARG A 1 171 ? -2.359 -9.349 -7.580 1.00 82.75 171 ARG A CA 1
ATOM 1408 C C . ARG A 1 171 ? -2.510 -8.998 -9.058 1.00 82.75 171 ARG A C 1
ATOM 1410 O O . ARG A 1 171 ? -1.583 -8.434 -9.632 1.00 82.75 171 ARG A O 1
ATOM 1417 N N . ASP A 1 172 ? -3.667 -9.274 -9.651 1.00 83.81 172 ASP A N 1
ATOM 1418 C CA . ASP A 1 172 ? -3.915 -9.003 -11.069 1.00 83.81 172 ASP A CA 1
ATOM 1419 C C . ASP A 1 172 ? -3.940 -7.489 -11.363 1.00 83.81 172 ASP A C 1
ATOM 1421 O O . ASP A 1 172 ? -3.376 -7.042 -12.362 1.00 83.81 172 ASP A O 1
ATOM 1425 N N . ASN A 1 173 ? -4.478 -6.675 -10.446 1.00 81.69 173 ASN A N 1
ATOM 1426 C CA . ASN A 1 173 ? -4.397 -5.212 -10.535 1.00 81.69 173 ASN A CA 1
ATOM 1427 C C . ASN A 1 173 ? -2.951 -4.702 -10.425 1.00 81.69 173 ASN A C 1
ATOM 1429 O O . ASN A 1 173 ? -2.534 -3.854 -11.209 1.00 81.69 173 ASN A O 1
ATOM 1433 N N . ILE A 1 174 ? -2.167 -5.223 -9.474 1.00 83.44 174 ILE A N 1
ATOM 1434 C CA . ILE A 1 174 ? -0.753 -4.847 -9.319 1.00 83.44 174 ILE A CA 1
ATOM 1435 C C . ILE A 1 174 ? 0.042 -5.260 -10.567 1.00 83.44 174 ILE A C 1
ATOM 1437 O O . ILE A 1 174 ? 0.855 -4.474 -11.051 1.00 83.44 174 ILE A O 1
ATOM 1441 N N . LYS A 1 175 ? -0.234 -6.443 -11.136 1.00 89.50 175 LYS A N 1
ATOM 1442 C CA . LYS A 1 175 ? 0.331 -6.891 -12.418 1.00 89.50 175 LYS A CA 1
ATOM 1443 C C . LYS A 1 175 ? 0.014 -5.901 -13.535 1.00 89.50 175 LYS A C 1
ATOM 1445 O O . LYS A 1 175 ? 0.932 -5.481 -14.230 1.00 89.50 175 LYS A O 1
ATOM 1450 N N . ALA A 1 176 ? -1.245 -5.492 -13.690 1.00 86.56 176 ALA A N 1
ATOM 1451 C CA . ALA A 1 176 ? -1.632 -4.515 -14.708 1.00 86.56 176 ALA A CA 1
ATOM 1452 C C . ALA A 1 176 ? -0.859 -3.192 -14.559 1.00 86.56 176 ALA A C 1
ATOM 1454 O O . ALA A 1 176 ? -0.330 -2.681 -15.545 1.00 86.56 176 ALA A O 1
ATOM 1455 N N . THR A 1 177 ? -0.703 -2.697 -13.327 1.00 85.56 177 THR A N 1
ATOM 1456 C CA . THR A 1 177 ? 0.092 -1.496 -13.026 1.00 85.56 177 THR A CA 1
ATOM 1457 C C . THR A 1 177 ? 1.575 -1.669 -13.365 1.00 85.56 177 THR A C 1
ATOM 1459 O O . THR A 1 177 ? 2.186 -0.746 -13.899 1.00 85.56 177 THR A O 1
ATOM 1462 N N . ILE A 1 178 ? 2.170 -2.836 -13.089 1.00 88.94 178 ILE A N 1
ATOM 1463 C CA . ILE A 1 178 ? 3.558 -3.135 -13.484 1.00 88.94 178 ILE A CA 1
ATOM 1464 C C . ILE A 1 178 ? 3.703 -3.066 -15.003 1.00 88.94 178 ILE A C 1
ATOM 1466 O O . ILE A 1 178 ? 4.603 -2.392 -15.497 1.00 88.94 178 ILE A O 1
ATOM 1470 N N . LEU A 1 179 ? 2.803 -3.720 -15.741 1.00 90.69 179 LEU A N 1
ATOM 1471 C CA . LEU A 1 179 ? 2.851 -3.752 -17.204 1.00 90.69 179 LEU A CA 1
ATOM 1472 C C . LEU A 1 179 ? 2.702 -2.357 -17.812 1.00 90.69 179 LEU A C 1
ATOM 1474 O O . LEU A 1 179 ? 3.433 -2.014 -18.739 1.00 90.69 179 LEU A O 1
ATOM 1478 N N . ASP A 1 180 ? 1.790 -1.547 -17.282 1.00 85.06 180 ASP A N 1
ATOM 1479 C CA . ASP A 1 180 ? 1.592 -0.170 -17.729 1.00 85.06 180 ASP A CA 1
ATOM 1480 C C . ASP A 1 180 ? 2.839 0.699 -17.483 1.00 85.06 180 ASP A C 1
ATOM 1482 O O . ASP A 1 180 ? 3.350 1.347 -18.400 1.00 85.06 180 ASP A O 1
ATOM 1486 N N . ARG A 1 181 ? 3.422 0.615 -16.279 1.00 84.00 181 ARG A N 1
ATOM 1487 C CA . ARG A 1 181 ? 4.652 1.338 -15.915 1.00 84.00 181 ARG A CA 1
ATOM 1488 C C . ARG A 1 181 ? 5.853 0.913 -16.757 1.00 84.00 181 ARG A C 1
ATOM 1490 O O . ARG A 1 181 ? 6.597 1.778 -17.222 1.00 84.00 181 ARG A O 1
ATOM 1497 N N . CYS A 1 182 ? 6.024 -0.390 -16.996 1.00 88.31 182 CYS A N 1
ATOM 1498 C CA . CYS A 1 182 ? 7.045 -0.912 -17.903 1.00 88.31 182 CYS A CA 1
ATOM 1499 C C . CYS A 1 182 ? 6.860 -0.346 -19.313 1.00 88.31 182 CYS A C 1
ATOM 1501 O O . CYS A 1 182 ? 7.806 0.196 -19.874 1.00 88.31 182 CYS A O 1
ATOM 1503 N N . ARG A 1 183 ? 5.646 -0.389 -19.878 1.00 86.81 183 ARG A N 1
ATOM 1504 C CA . ARG A 1 183 ? 5.378 0.171 -21.214 1.00 86.81 183 ARG A CA 1
ATOM 1505 C C . ARG A 1 183 ? 5.682 1.662 -21.289 1.00 86.81 183 ARG A C 1
ATOM 1507 O O . ARG A 1 183 ? 6.272 2.088 -22.275 1.00 86.81 183 ARG A O 1
ATOM 1514 N N . GLY A 1 184 ? 5.320 2.433 -20.264 1.00 82.62 184 GLY A N 1
ATOM 1515 C CA . GLY A 1 184 ? 5.650 3.855 -20.182 1.00 82.62 184 GLY A CA 1
ATOM 1516 C C . GLY A 1 184 ? 7.161 4.096 -20.209 1.00 82.62 184 GLY A C 1
ATOM 1517 O O . GLY A 1 184 ? 7.655 4.816 -21.067 1.00 82.62 184 GLY A O 1
ATOM 1518 N N . LEU A 1 185 ? 7.913 3.427 -19.330 1.00 83.12 185 LEU A N 1
ATOM 1519 C CA . LEU A 1 185 ? 9.377 3.541 -19.270 1.00 83.12 185 LEU A CA 1
ATOM 1520 C C . LEU A 1 185 ? 10.067 3.079 -20.561 1.00 83.12 185 LEU A C 1
ATOM 1522 O O . LEU A 1 185 ? 11.061 3.669 -20.976 1.00 83.12 185 LEU A O 1
ATOM 1526 N N . LEU A 1 186 ? 9.549 2.027 -21.200 1.00 82.81 186 LEU A N 1
ATOM 1527 C CA . LEU A 1 186 ? 10.122 1.487 -22.429 1.00 82.81 186 LEU A CA 1
ATOM 1528 C C . LEU A 1 186 ? 9.757 2.308 -23.676 1.00 82.81 186 LEU A C 1
ATOM 1530 O O . LEU A 1 186 ? 10.495 2.250 -24.657 1.00 82.81 186 LEU A O 1
ATOM 1534 N N . ARG A 1 187 ? 8.640 3.044 -23.651 1.00 78.81 187 ARG A N 1
ATOM 1535 C CA . ARG A 1 187 ? 8.237 3.982 -24.710 1.00 78.81 187 ARG A CA 1
ATOM 1536 C C . ARG A 1 187 ? 9.022 5.288 -24.629 1.00 78.81 187 ARG A C 1
ATOM 1538 O O . ARG A 1 187 ? 9.381 5.829 -25.665 1.00 78.81 187 ARG A O 1
ATOM 1545 N N . ASP A 1 188 ? 9.317 5.742 -23.416 1.00 65.88 188 ASP A N 1
ATOM 1546 C CA . ASP A 1 188 ? 10.042 6.991 -23.162 1.00 65.88 188 ASP A CA 1
ATOM 1547 C C . ASP A 1 188 ? 11.571 6.840 -23.296 1.00 65.88 188 ASP A C 1
ATOM 1549 O O . ASP A 1 188 ? 12.308 7.788 -23.017 1.00 65.88 188 ASP A O 1
ATOM 1553 N N . LYS A 1 189 ? 12.064 5.663 -23.725 1.00 61.41 189 LYS A N 1
ATOM 1554 C CA . LYS A 1 189 ? 13.467 5.471 -24.115 1.00 61.41 189 LYS A CA 1
ATOM 1555 C C . LYS A 1 189 ? 13.812 6.513 -25.175 1.00 61.41 189 LYS A C 1
ATOM 1557 O O . LYS A 1 189 ? 13.146 6.579 -26.207 1.00 61.41 189 LYS A O 1
ATOM 1562 N N . ALA A 1 190 ? 14.846 7.307 -24.913 1.00 44.12 190 ALA A N 1
ATOM 1563 C CA . ALA A 1 190 ? 15.365 8.270 -25.870 1.00 44.12 190 ALA A CA 1
ATOM 1564 C C . ALA A 1 190 ? 15.573 7.604 -27.243 1.00 44.12 190 ALA A C 1
ATOM 1566 O O . ALA A 1 190 ? 16.244 6.574 -27.348 1.00 44.12 190 ALA A O 1
ATOM 1567 N N . SER A 1 191 ? 14.944 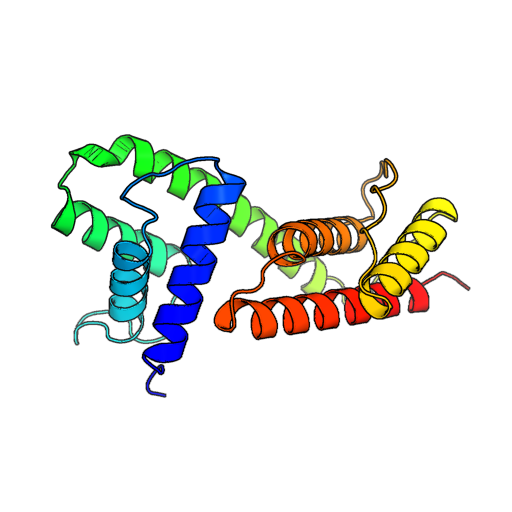8.191 -28.262 1.00 39.91 191 SER A N 1
ATOM 1568 C CA . SER A 1 191 ? 15.499 8.200 -29.618 1.00 39.91 191 SER A CA 1
ATOM 1569 C C . SER A 1 191 ? 16.806 8.982 -29.606 1.00 39.91 191 SER A C 1
ATOM 1571 O O . SER A 1 191 ? 16.856 9.986 -28.857 1.00 39.91 191 SER A O 1
#

Secondary structure (DSSP, 8-state):
-PPPHHHHHHHHHHHHHHHHHHHT---GGGSHHHHHHHHHHHHS--TTS--SS--HHHHHHHHHHHHHHHHGGGGHHHHHHHHHHHHHHHHHHHHHHHHHHH-SS-------HHHHHHHHHHHHHHHHTPPPPPPP---STT-HHHHHHHHHHHHHHHHHT---HHHHHHHHHHHHHHHHHHHHHHHSS--

Foldseek 3Di:
DQDDLVNLLLVLVLQLLCLCVVVVDPDPLSHSVLSSQLSCCQCVPPPPDDNPPDDPVNSLVSSVVSCCVVPNCPCVVVSVVSVVVVVVVVVVVVVVVVVVVVPPPPDLQADDPLLLVLLVQQLVCLVVLHDRDDDDPDDDDRPPLSVVLVVLSVVLVSLSPDPDPSSVVVNVVSSVVNNVSSCVNNVSHDD

Radius of gyration: 19.23 Å; chains: 1; bounding box: 46×39×56 Å